Protein AF-A0A1B8EJW6-F1 (afdb_monomer_lite)

Secondary structure (DSSP, 8-state):
-HHHHHHHHHSTT--EEEEETTTEEEEE-SS----TT-SSSPPEEEEGGGG-PPPPP--------------------PPP-----------EEETTEEESPPTT--EEEEEEE---TT-EEEEEE-TT-TTTS-HHHHHHHHHHSTT--EEEEETTTEEEEEESS--EEET-SSSPEEEEEGGGG-SS--S----SS---EE-S-----GGGSS--EEE-TTTTT-EEES-S-SBTTB--GGGS-HHHHHHHHHHHTT---PPPEEEE-PPTT-EEEESSSSEEEEE-TT-EEE-TT--SSSTTTT-EEEEEEPTT-EEEEEEE-TTS-EEEEEEEPPTT-EEEEEE-EEEEESSPPPPP------

Structure (mmCIF, N/CA/C/O backbone):
data_AF-A0A1B8EJW6-F1
#
_entry.id   AF-A0A1B8EJW6-F1
#
loop_
_atom_site.group_PDB
_atom_site.id
_atom_site.type_symbol
_atom_site.label_atom_id
_atom_site.label_alt_id
_atom_site.label_comp_id
_atom_site.label_asym_id
_atom_site.label_entity_id
_atom_site.label_seq_id
_atom_site.pdbx_PDB_ins_code
_atom_site.Cartn_x
_atom_site.Cartn_y
_atom_site.Cartn_z
_atom_site.occupancy
_atom_site.B_iso_or_equiv
_atom_site.auth_seq_id
_atom_site.auth_comp_id
_atom_site.auth_asym_id
_atom_site.auth_atom_id
_atom_site.pdbx_PDB_model_num
ATOM 1 N N . MET A 1 1 ? 37.977 -0.480 0.332 1.00 76.31 1 MET A N 1
ATOM 2 C CA . MET A 1 1 ? 38.280 0.816 0.976 1.00 76.31 1 MET A CA 1
ATOM 3 C C . MET A 1 1 ? 39.038 1.777 0.059 1.00 76.31 1 MET A C 1
ATOM 5 O O . MET A 1 1 ? 38.487 2.825 -0.229 1.00 76.31 1 MET A O 1
ATOM 9 N N . ALA A 1 2 ? 40.232 1.450 -0.457 1.00 75.44 2 ALA A N 1
ATOM 10 C CA . ALA A 1 2 ? 41.007 2.380 -1.304 1.00 75.44 2 ALA A CA 1
ATOM 11 C C . ALA A 1 2 ? 40.235 2.905 -2.536 1.00 75.44 2 ALA A C 1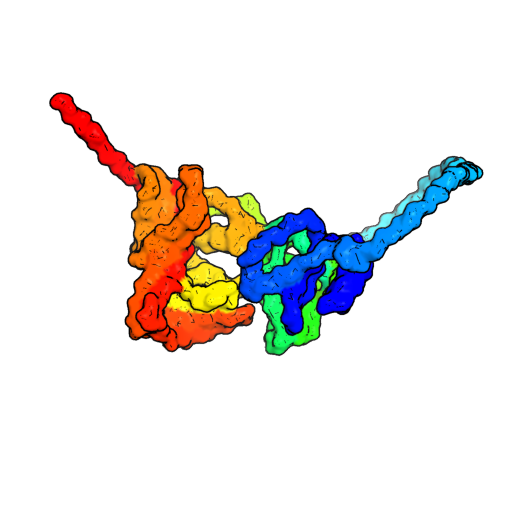
ATOM 13 O O . ALA A 1 2 ? 40.249 4.098 -2.816 1.00 75.44 2 ALA A O 1
ATOM 14 N N . VAL A 1 3 ? 39.481 2.030 -3.212 1.00 79.12 3 VAL A N 1
ATOM 15 C CA . VAL A 1 3 ? 38.614 2.406 -4.345 1.00 79.12 3 VAL A CA 1
ATOM 16 C C . VAL A 1 3 ? 37.480 3.348 -3.907 1.00 79.12 3 VAL A C 1
ATOM 18 O O . VAL A 1 3 ? 37.223 4.338 -4.578 1.00 79.12 3 VAL A O 1
ATOM 21 N N . CYS A 1 4 ? 36.862 3.112 -2.744 1.00 77.31 4 CYS A N 1
ATOM 22 C CA . CYS A 1 4 ? 35.843 4.008 -2.178 1.00 77.31 4 CYS A CA 1
ATOM 23 C C . CYS A 1 4 ? 36.375 5.400 -1.877 1.00 77.31 4 CYS A C 1
ATOM 25 O O . CYS A 1 4 ? 35.731 6.391 -2.203 1.00 77.31 4 CYS A O 1
ATOM 27 N N . ALA A 1 5 ? 37.546 5.465 -1.242 1.00 78.25 5 ALA A N 1
ATOM 28 C CA . ALA A 1 5 ? 38.185 6.727 -0.904 1.00 78.25 5 ALA A CA 1
ATOM 29 C C . ALA A 1 5 ? 38.520 7.516 -2.176 1.00 78.25 5 ALA A C 1
ATOM 31 O O . ALA A 1 5 ? 38.228 8.705 -2.248 1.00 78.25 5 ALA A O 1
ATOM 32 N N . ALA A 1 6 ? 39.033 6.844 -3.213 1.00 72.12 6 ALA A N 1
ATOM 33 C CA . ALA A 1 6 ? 39.296 7.464 -4.509 1.00 72.12 6 ALA A CA 1
ATOM 34 C C . ALA A 1 6 ? 38.014 7.983 -5.186 1.00 72.12 6 ALA A C 1
ATOM 36 O O . ALA A 1 6 ? 38.010 9.108 -5.680 1.00 72.12 6 ALA A O 1
ATOM 37 N N . LEU A 1 7 ? 36.916 7.214 -5.163 1.00 76.62 7 LEU A N 1
ATOM 38 C CA . LEU A 1 7 ? 35.624 7.670 -5.689 1.00 76.62 7 LEU A CA 1
ATOM 39 C C . LEU A 1 7 ? 35.076 8.874 -4.910 1.00 76.62 7 LEU A C 1
ATOM 41 O O . LEU A 1 7 ? 34.563 9.808 -5.524 1.00 76.62 7 LEU A O 1
ATOM 45 N N . CYS A 1 8 ? 35.197 8.876 -3.581 1.00 78.81 8 CYS A N 1
ATOM 46 C CA . CYS A 1 8 ? 34.750 9.996 -2.755 1.00 78.81 8 CYS A CA 1
ATOM 47 C C . CYS A 1 8 ? 35.583 11.254 -3.034 1.00 78.81 8 CYS A C 1
ATOM 49 O O . CYS A 1 8 ? 35.017 12.306 -3.294 1.00 78.81 8 CYS A O 1
ATOM 51 N N . LEU A 1 9 ? 36.913 11.142 -3.115 1.00 78.12 9 LEU A N 1
ATOM 52 C CA . LEU A 1 9 ? 37.796 12.268 -3.449 1.00 78.12 9 LEU A CA 1
ATOM 53 C C . LEU A 1 9 ? 37.599 12.801 -4.880 1.00 78.12 9 LEU A C 1
ATOM 55 O O . LEU A 1 9 ? 37.837 13.981 -5.129 1.00 78.12 9 LEU A O 1
ATOM 59 N N . ALA A 1 10 ? 37.165 11.955 -5.819 1.00 77.06 10 ALA A N 1
ATOM 60 C CA . ALA A 1 10 ? 36.826 12.359 -7.185 1.00 77.06 10 ALA A CA 1
ATOM 61 C C . ALA A 1 10 ? 35.421 12.983 -7.305 1.00 77.06 10 ALA A C 1
ATOM 63 O O . ALA A 1 10 ? 35.105 13.606 -8.320 1.00 77.06 10 ALA A O 1
ATOM 64 N N . THR A 1 11 ? 34.580 12.835 -6.279 1.00 78.44 11 THR A N 1
ATOM 65 C CA . THR A 1 11 ? 33.215 13.364 -6.243 1.00 78.44 11 THR A CA 1
ATOM 66 C C . THR A 1 11 ? 33.209 14.650 -5.421 1.00 78.44 11 THR A C 1
ATOM 68 O O . THR A 1 11 ? 33.280 14.604 -4.199 1.00 78.44 11 THR A O 1
ATOM 71 N N . ALA A 1 12 ? 33.099 15.811 -6.077 1.00 74.00 12 ALA A N 1
ATOM 72 C CA . ALA A 1 12 ? 33.234 17.131 -5.435 1.00 74.00 12 ALA A CA 1
ATOM 73 C C . ALA A 1 12 ? 32.260 17.388 -4.263 1.00 74.00 12 ALA A C 1
ATOM 75 O O . ALA A 1 12 ? 32.493 18.277 -3.448 1.00 74.00 12 ALA A O 1
ATOM 76 N N . THR A 1 13 ? 31.175 16.619 -4.179 1.00 82.50 13 THR A N 1
ATOM 77 C CA . THR A 1 13 ? 30.161 16.691 -3.124 1.00 82.50 13 THR A CA 1
ATOM 78 C C . THR A 1 13 ? 30.274 15.566 -2.095 1.00 82.50 13 THR A C 1
ATOM 80 O O . THR A 1 13 ? 29.460 15.506 -1.191 1.00 82.50 13 THR A O 1
ATOM 83 N N . CYS A 1 14 ? 31.238 14.650 -2.170 1.00 79.94 14 CYS A N 1
ATOM 84 C CA . CYS A 1 14 ? 31.353 13.615 -1.143 1.00 79.94 14 CYS A CA 1
ATOM 85 C C . CYS A 1 14 ? 31.993 14.190 0.128 1.00 79.94 14 CYS A C 1
ATOM 87 O O . CYS A 1 14 ? 33.116 14.691 0.096 1.00 79.94 14 CYS A O 1
ATOM 89 N N . THR A 1 15 ? 31.284 14.109 1.254 1.00 84.88 15 THR A N 1
ATOM 90 C CA . THR A 1 15 ? 31.784 14.553 2.566 1.00 84.88 15 THR A CA 1
ATOM 91 C C . THR A 1 15 ? 32.167 13.384 3.467 1.00 84.88 15 THR A C 1
ATOM 93 O O . THR A 1 15 ? 33.022 13.536 4.335 1.00 84.88 15 THR A O 1
ATOM 96 N N . ASN A 1 16 ? 31.569 12.207 3.270 1.00 85.19 16 ASN A N 1
ATOM 97 C CA . ASN A 1 16 ? 31.836 11.021 4.082 1.00 85.19 16 ASN A CA 1
ATOM 98 C C . ASN A 1 16 ? 31.492 9.711 3.348 1.00 85.19 16 ASN A C 1
ATOM 100 O O . ASN A 1 16 ? 30.791 9.698 2.333 1.00 85.19 16 ASN A O 1
ATOM 104 N N . ILE A 1 17 ? 32.029 8.602 3.864 1.00 87.62 17 ILE A N 1
ATOM 105 C CA . ILE A 1 17 ? 31.880 7.249 3.316 1.00 87.62 17 ILE A CA 1
ATOM 106 C C . ILE A 1 17 ? 31.361 6.313 4.408 1.00 87.62 17 ILE A C 1
ATOM 108 O O . ILE A 1 17 ? 31.917 6.275 5.508 1.00 87.62 17 ILE A O 1
ATOM 112 N N . TYR A 1 18 ? 30.365 5.492 4.066 1.00 83.25 18 TYR A N 1
ATOM 113 C CA . TYR A 1 18 ? 29.965 4.323 4.852 1.00 83.25 18 TYR A CA 1
ATOM 114 C C . TYR A 1 18 ? 30.415 3.067 4.114 1.00 83.25 18 TYR A C 1
ATOM 116 O O . TYR A 1 18 ? 29.998 2.800 2.982 1.00 83.25 18 TYR A O 1
ATOM 124 N N . PHE A 1 19 ? 31.297 2.307 4.749 1.00 83.44 19 PHE A N 1
ATOM 125 C CA . PHE A 1 19 ? 31.974 1.174 4.141 1.00 83.44 19 PHE A CA 1
ATOM 126 C C . PHE A 1 19 ? 31.655 -0.117 4.893 1.00 83.44 19 PHE A C 1
ATOM 128 O O . PHE A 1 19 ? 31.795 -0.187 6.114 1.00 83.44 19 PHE A O 1
ATOM 135 N N . ILE A 1 20 ? 31.273 -1.153 4.149 1.00 81.94 20 ILE A N 1
ATOM 136 C CA . ILE A 1 20 ? 31.271 -2.537 4.626 1.00 81.94 20 ILE A CA 1
ATOM 137 C C . ILE A 1 20 ? 32.309 -3.282 3.800 1.00 81.94 20 ILE A C 1
ATOM 139 O O . ILE A 1 20 ? 32.240 -3.296 2.567 1.00 81.94 20 ILE A O 1
ATOM 143 N N . GLN A 1 21 ? 33.270 -3.905 4.478 1.00 74.31 21 GLN A N 1
ATOM 144 C CA . GLN A 1 21 ? 34.294 -4.704 3.819 1.00 74.31 21 GLN A CA 1
ATOM 145 C C . GLN A 1 21 ? 33.641 -5.785 2.946 1.00 74.31 21 GLN A C 1
ATOM 147 O O . GLN A 1 21 ? 32.732 -6.474 3.392 1.00 74.31 21 GLN A O 1
ATOM 152 N N . GLU A 1 22 ? 34.076 -5.872 1.684 1.00 73.06 22 GLU A N 1
ATOM 153 C CA . GLU A 1 22 ? 33.626 -6.861 0.682 1.00 73.06 22 GLU A CA 1
ATOM 154 C C . GLU A 1 22 ? 32.151 -6.792 0.254 1.00 73.06 22 GLU A C 1
ATOM 156 O O . GLU A 1 22 ? 31.737 -7.573 -0.596 1.00 73.06 22 GLU A O 1
ATOM 161 N N . SER A 1 23 ? 31.370 -5.838 0.765 1.00 79.19 23 SER A N 1
ATOM 162 C CA . SER A 1 23 ? 29.956 -5.709 0.407 1.00 79.19 23 SER A CA 1
ATOM 163 C C . SER A 1 23 ? 29.675 -4.418 -0.345 1.00 79.19 23 SER A C 1
ATOM 165 O O . SER A 1 23 ? 29.383 -4.457 -1.536 1.00 79.19 23 SER A O 1
ATOM 167 N N . ASN A 1 24 ? 29.762 -3.270 0.331 1.00 77.88 24 ASN A N 1
ATOM 168 C CA . ASN A 1 24 ? 29.196 -2.035 -0.195 1.00 77.88 24 ASN A CA 1
ATOM 169 C C . ASN A 1 24 ? 29.984 -0.790 0.203 1.00 77.88 24 ASN A C 1
ATOM 171 O O . ASN A 1 24 ? 30.668 -0.729 1.229 1.00 77.88 24 ASN A O 1
ATOM 175 N N . CYS A 1 25 ? 29.846 0.216 -0.655 1.00 81.69 25 CYS A N 1
ATOM 176 C CA . CYS A 1 25 ? 30.506 1.502 -0.569 1.00 81.69 25 CYS A CA 1
ATOM 177 C C . CYS A 1 25 ? 29.492 2.614 -0.820 1.00 81.69 25 CYS A C 1
ATOM 179 O O . CYS A 1 25 ? 29.125 2.856 -1.969 1.00 81.69 25 CYS A O 1
ATOM 181 N N . ASN A 1 26 ? 29.046 3.284 0.237 1.00 84.06 26 ASN A N 1
ATOM 182 C CA . ASN A 1 26 ? 28.084 4.370 0.107 1.00 84.06 26 ASN A CA 1
ATOM 183 C C . ASN A 1 26 ? 28.799 5.708 0.291 1.00 84.06 26 ASN A C 1
ATOM 185 O O . ASN A 1 26 ? 29.384 5.966 1.345 1.00 84.06 26 ASN A O 1
ATOM 189 N N . LEU A 1 27 ? 28.760 6.545 -0.747 1.00 85.62 27 LEU A N 1
ATOM 190 C CA . LEU A 1 27 ? 29.244 7.924 -0.717 1.00 85.62 27 LEU A CA 1
ATOM 191 C C . LEU A 1 27 ? 28.093 8.829 -0.291 1.00 85.62 27 LEU A C 1
ATOM 193 O O . LEU A 1 27 ? 26.988 8.706 -0.815 1.00 85.62 27 LEU A O 1
ATOM 197 N N . HIS A 1 28 ? 28.350 9.739 0.638 1.00 78.94 28 HIS A N 1
ATOM 198 C CA . HIS A 1 28 ? 27.321 10.618 1.179 1.00 78.94 28 HIS A CA 1
ATOM 199 C C . HIS A 1 28 ? 27.753 12.084 1.117 1.00 78.94 28 HIS A C 1
ATOM 201 O O . HIS A 1 28 ? 28.939 12.415 1.208 1.00 78.94 28 HIS A O 1
ATOM 207 N N . TYR A 1 29 ? 26.751 12.952 0.961 1.00 74.88 29 TYR A N 1
ATOM 208 C CA . TYR A 1 29 ? 26.875 14.405 0.995 1.00 74.88 29 TYR A CA 1
ATOM 209 C C . TYR A 1 29 ? 25.984 14.966 2.100 1.00 74.88 29 TYR A C 1
ATOM 211 O O . TYR A 1 29 ? 24.793 14.653 2.152 1.00 74.88 29 TYR A O 1
ATOM 219 N N . GLY A 1 30 ? 26.552 15.818 2.950 1.00 69.12 30 GLY A N 1
ATOM 220 C CA . GLY A 1 30 ? 25.815 16.551 3.976 1.00 69.12 30 GLY A CA 1
ATOM 221 C C . GLY A 1 30 ? 26.324 16.304 5.401 1.00 69.12 30 GLY A C 1
ATOM 222 O O . GLY A 1 30 ? 27.306 15.582 5.599 1.00 69.12 30 GLY A O 1
ATOM 223 N N . PRO A 1 31 ? 25.690 16.943 6.404 1.00 63.75 31 PRO A N 1
ATOM 224 C CA . PRO A 1 31 ? 26.104 16.852 7.802 1.00 63.75 31 PRO A CA 1
ATOM 225 C C . PRO A 1 31 ? 26.042 15.409 8.321 1.00 63.75 31 PRO A C 1
ATOM 227 O O . PRO A 1 31 ? 25.192 14.621 7.911 1.00 63.75 31 PRO A O 1
ATOM 230 N N . ASN A 1 32 ? 26.959 15.070 9.231 1.00 65.12 32 ASN A N 1
ATOM 231 C CA . ASN A 1 32 ? 27.140 13.711 9.742 1.00 65.12 32 ASN A CA 1
ATOM 232 C C . ASN A 1 32 ? 25.849 13.173 10.385 1.00 65.12 32 ASN A C 1
ATOM 234 O O . ASN A 1 32 ? 25.449 13.627 11.453 1.00 65.12 32 ASN A O 1
ATOM 238 N N . ALA A 1 33 ? 25.235 12.174 9.749 1.00 59.34 33 ALA A N 1
ATOM 239 C CA . ALA A 1 33 ? 24.051 11.461 10.237 1.00 59.34 33 ALA A CA 1
ATOM 240 C C . ALA A 1 33 ? 24.386 10.014 10.653 1.00 59.34 33 ALA A C 1
ATOM 242 O O . ALA A 1 33 ? 23.587 9.097 10.468 1.00 59.34 33 ALA A O 1
ATOM 243 N N . PHE A 1 34 ? 25.595 9.792 11.181 1.00 63.06 34 PHE A N 1
ATOM 244 C CA . PHE A 1 34 ? 26.044 8.470 11.615 1.00 63.06 34 PHE A CA 1
ATOM 245 C C . PHE A 1 34 ? 25.672 8.206 13.076 1.00 63.06 34 PHE A C 1
ATOM 247 O O . PHE A 1 34 ? 26.170 8.874 13.982 1.00 63.06 34 PHE A O 1
ATOM 254 N N . ASN A 1 35 ? 24.855 7.176 13.300 1.00 63.38 35 ASN A N 1
ATOM 255 C CA . ASN A 1 35 ? 24.603 6.628 14.628 1.00 63.38 35 ASN A CA 1
ATOM 256 C C . ASN A 1 35 ? 25.524 5.426 14.867 1.00 63.38 35 ASN A C 1
ATOM 258 O O . ASN A 1 35 ? 25.297 4.340 14.330 1.00 63.38 35 ASN A O 1
ATOM 262 N N . ASN A 1 36 ? 26.567 5.627 15.674 1.00 62.56 36 ASN A N 1
ATOM 263 C CA . ASN A 1 36 ? 27.538 4.581 15.985 1.00 62.56 36 ASN A CA 1
ATOM 264 C C . ASN A 1 36 ? 26.854 3.363 16.638 1.00 62.56 36 ASN A C 1
ATOM 266 O O . ASN A 1 36 ? 26.135 3.510 17.624 1.00 62.56 36 ASN A O 1
ATOM 270 N N . GLY A 1 37 ? 27.096 2.165 16.098 1.00 55.12 37 GLY A N 1
ATOM 271 C CA . GLY A 1 37 ? 26.550 0.908 16.623 1.00 55.12 37 GLY A CA 1
ATOM 272 C C . GLY A 1 37 ? 25.150 0.522 16.126 1.00 55.12 37 GLY A C 1
ATOM 273 O O . GLY A 1 37 ? 24.603 -0.463 16.617 1.00 55.12 37 GLY A O 1
ATOM 274 N N . ILE A 1 38 ? 24.567 1.251 15.164 1.00 53.75 38 ILE A N 1
ATOM 275 C CA . ILE A 1 38 ? 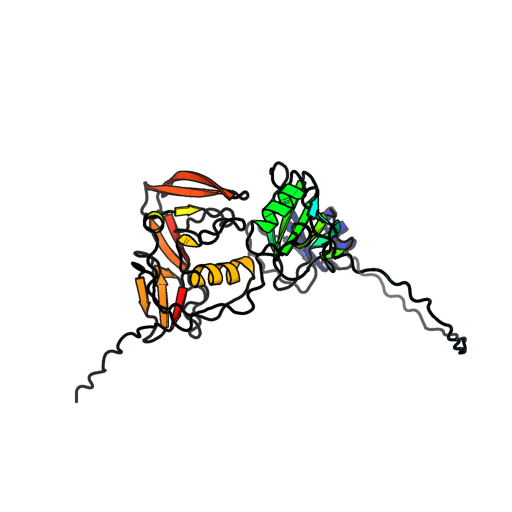23.256 0.928 14.574 1.00 53.75 38 ILE A CA 1
ATOM 276 C C . ILE A 1 38 ? 23.434 0.382 13.145 1.00 53.75 38 ILE A C 1
ATOM 278 O O . ILE A 1 38 ? 24.095 1.003 12.317 1.00 53.75 38 ILE A O 1
ATOM 282 N N . GLY A 1 39 ? 22.823 -0.775 12.857 1.00 54.03 39 GLY A N 1
ATOM 283 C CA . GLY A 1 39 ? 22.835 -1.444 11.544 1.00 54.03 39 GLY A CA 1
ATOM 284 C C . GLY A 1 39 ? 23.367 -2.884 11.595 1.00 54.03 39 GLY A C 1
ATOM 285 O O . GLY A 1 39 ? 24.223 -3.204 12.416 1.00 54.03 39 GLY A O 1
ATOM 286 N N . ASN A 1 40 ? 22.853 -3.766 10.730 1.00 50.25 40 ASN A N 1
ATOM 287 C CA . ASN A 1 40 ? 23.375 -5.122 10.528 1.00 50.25 40 ASN A CA 1
ATOM 288 C C . ASN A 1 40 ? 23.518 -5.405 9.017 1.00 50.25 40 ASN A C 1
ATOM 290 O O . ASN A 1 40 ? 22.493 -5.502 8.340 1.00 50.25 40 ASN A O 1
ATOM 294 N N . PRO A 1 41 ? 24.745 -5.536 8.478 1.00 64.25 41 PRO A N 1
ATOM 295 C CA . PRO A 1 41 ? 26.029 -5.455 9.182 1.00 64.25 41 PRO A CA 1
ATOM 296 C C . PRO A 1 41 ? 26.375 -4.019 9.619 1.00 64.25 41 PRO A C 1
ATOM 298 O O . PRO A 1 41 ? 25.809 -3.044 9.125 1.00 64.25 41 PRO A O 1
ATOM 301 N N . LEU A 1 42 ? 27.307 -3.890 10.564 1.00 68.25 42 LEU A N 1
ATOM 302 C CA . LEU A 1 42 ? 27.784 -2.592 11.046 1.00 68.25 42 LEU A CA 1
ATOM 303 C C . LEU A 1 42 ? 28.596 -1.881 9.951 1.00 68.25 42 LEU A C 1
ATOM 305 O O . LEU A 1 42 ? 29.566 -2.433 9.430 1.00 68.25 42 LEU A O 1
ATOM 309 N N . PHE A 1 43 ? 28.219 -0.645 9.626 1.00 75.25 43 PHE A N 1
ATOM 310 C CA . PHE A 1 43 ? 28.963 0.199 8.691 1.00 75.25 43 PHE A CA 1
ATOM 311 C C . PHE A 1 43 ? 30.144 0.875 9.393 1.00 75.25 43 PHE A C 1
ATOM 313 O O . PHE A 1 43 ? 29.998 1.422 10.487 1.00 75.25 43 PHE A O 1
ATOM 320 N N . GLN A 1 44 ? 31.303 0.896 8.736 1.00 78.94 44 GLN A N 1
ATOM 321 C CA . GLN A 1 44 ? 32.436 1.721 9.147 1.00 78.94 44 GLN A CA 1
ATOM 322 C C . GLN A 1 44 ? 32.303 3.107 8.513 1.00 78.94 44 GLN A C 1
ATOM 324 O O . GLN A 1 44 ? 32.139 3.222 7.297 1.00 78.94 44 GLN A O 1
ATOM 329 N N . PHE A 1 45 ? 32.364 4.152 9.336 1.00 82.50 45 PHE A N 1
ATOM 330 C CA . PHE A 1 45 ? 32.273 5.543 8.899 1.00 82.50 45 PHE A CA 1
ATOM 331 C C . PHE A 1 45 ? 33.665 6.155 8.725 1.00 82.50 45 PHE A C 1
ATOM 333 O O . PHE A 1 45 ? 34.514 6.029 9.610 1.00 82.50 45 PHE A O 1
ATOM 340 N N . TYR A 1 46 ? 33.867 6.867 7.617 1.00 80.00 46 TYR A N 1
ATOM 341 C CA . TYR A 1 46 ? 35.074 7.644 7.358 1.00 80.00 46 TYR A CA 1
ATOM 342 C C . TYR A 1 46 ? 34.719 9.031 6.827 1.00 80.00 46 TYR A C 1
ATOM 344 O O . TYR A 1 46 ? 34.020 9.158 5.820 1.00 80.00 46 TYR A O 1
ATOM 352 N N . ASP A 1 47 ? 35.236 10.069 7.478 1.00 83.31 47 ASP A N 1
ATOM 353 C CA . ASP A 1 47 ? 35.158 11.438 6.971 1.00 83.31 47 ASP A CA 1
ATOM 354 C C . ASP A 1 47 ? 36.145 11.625 5.808 1.00 83.31 47 ASP A C 1
ATOM 356 O O . ASP A 1 47 ? 37.225 11.026 5.798 1.00 83.31 47 ASP A O 1
ATOM 360 N N . VAL A 1 48 ? 35.801 12.454 4.819 1.00 80.62 48 VAL A N 1
ATOM 361 C CA . VAL A 1 48 ? 36.681 12.692 3.663 1.00 80.62 48 VAL A CA 1
ATOM 362 C C . VAL A 1 48 ? 38.040 13.275 4.076 1.00 80.62 48 VAL A C 1
ATOM 364 O O . VAL A 1 48 ? 39.061 12.978 3.449 1.00 80.62 48 VAL A O 1
ATOM 367 N N . THR A 1 49 ? 38.086 14.028 5.181 1.00 81.88 49 THR A N 1
ATOM 368 C CA . THR A 1 49 ? 39.325 14.590 5.740 1.00 81.88 49 THR A CA 1
ATOM 369 C C . THR A 1 49 ? 40.302 13.518 6.220 1.00 81.88 49 THR A C 1
ATOM 371 O O . THR A 1 49 ? 41.509 13.759 6.206 1.00 81.88 49 THR A O 1
ATOM 374 N N . CYS A 1 50 ? 39.829 12.306 6.540 1.00 78.62 50 CYS A N 1
ATOM 375 C CA . CYS A 1 50 ? 40.687 11.162 6.862 1.00 78.62 50 CYS A CA 1
ATOM 376 C C . CYS A 1 50 ? 41.563 10.717 5.676 1.00 78.62 50 CYS A C 1
ATOM 378 O O . CYS A 1 50 ? 42.512 9.959 5.873 1.00 78.62 50 CYS A O 1
ATOM 380 N N . PHE A 1 51 ? 41.256 11.175 4.456 1.00 79.56 51 PHE A N 1
ATOM 381 C CA . PHE A 1 51 ? 41.939 10.779 3.221 1.00 79.56 51 PHE A CA 1
ATOM 382 C C . PHE A 1 51 ? 42.696 11.924 2.538 1.00 79.56 51 PHE A C 1
ATOM 384 O O . PHE A 1 51 ? 43.318 11.712 1.496 1.00 79.56 51 PHE A O 1
ATOM 391 N N . THR A 1 52 ? 42.674 13.130 3.109 1.00 68.50 52 THR A N 1
ATOM 392 C CA . THR A 1 52 ? 43.377 14.297 2.563 1.00 68.50 52 THR A CA 1
ATOM 393 C C . THR A 1 52 ? 44.518 14.723 3.480 1.00 68.50 52 THR A C 1
ATOM 395 O O . THR A 1 52 ? 44.291 15.038 4.645 1.00 68.50 52 THR A O 1
ATOM 398 N N . CYS A 1 53 ? 45.745 14.808 2.959 1.00 40.00 53 CYS A N 1
ATOM 399 C CA . CYS A 1 53 ? 46.842 15.451 3.686 1.00 40.00 53 CYS A CA 1
ATOM 400 C C . CYS A 1 53 ? 46.625 16.978 3.744 1.00 40.00 53 CYS A C 1
ATOM 402 O O . CYS A 1 53 ? 46.227 17.565 2.731 1.00 40.00 53 CYS A O 1
ATOM 404 N N . PRO A 1 54 ? 46.925 17.655 4.870 1.00 42.78 54 PRO A N 1
ATOM 405 C CA . PRO A 1 54 ? 46.801 19.106 4.955 1.00 42.78 54 PRO A CA 1
ATOM 406 C C . PRO A 1 54 ? 47.770 19.788 3.978 1.00 42.78 54 PRO A C 1
ATOM 408 O O . PRO A 1 54 ? 48.979 19.557 4.019 1.00 42.78 54 PRO A O 1
ATOM 411 N N . LYS A 1 55 ? 47.239 20.630 3.080 1.00 41.81 55 LYS A N 1
ATOM 412 C CA . LYS A 1 55 ? 48.047 21.460 2.175 1.00 41.81 55 LYS A CA 1
ATOM 413 C C . LYS A 1 55 ? 48.543 22.706 2.907 1.00 41.81 55 LYS A C 1
ATOM 415 O O . LYS A 1 55 ? 47.750 23.486 3.426 1.00 41.81 55 LYS A O 1
ATOM 420 N N . THR A 1 56 ? 49.857 22.902 2.898 1.00 36.84 56 THR A N 1
ATOM 421 C CA . THR A 1 56 ? 50.553 24.092 3.397 1.00 36.84 56 THR A CA 1
ATOM 422 C C . THR A 1 56 ? 50.084 25.344 2.646 1.00 36.84 56 THR A C 1
ATOM 424 O O . THR A 1 56 ? 50.125 25.394 1.418 1.00 36.84 56 THR A O 1
ATOM 427 N N . SER A 1 57 ? 49.624 26.356 3.381 1.00 37.03 57 SER A N 1
ATOM 428 C CA . SER A 1 57 ? 49.101 27.622 2.858 1.00 37.03 57 SER A CA 1
ATOM 429 C C . SER A 1 57 ? 50.193 28.505 2.243 1.00 37.03 57 SER A C 1
ATOM 431 O O . SER A 1 57 ? 51.208 28.766 2.887 1.00 37.03 57 SER A O 1
ATOM 433 N N . THR A 1 58 ? 49.956 29.046 1.045 1.00 30.91 58 THR A N 1
ATOM 434 C CA . THR A 1 58 ? 50.747 30.139 0.447 1.00 30.91 58 THR A CA 1
ATOM 435 C C . THR A 1 58 ? 49.793 31.263 0.015 1.00 30.91 58 THR A C 1
ATOM 437 O O . THR A 1 58 ? 48.767 30.957 -0.594 1.00 30.91 58 THR A O 1
ATOM 440 N N . PRO A 1 59 ? 50.064 32.543 0.335 1.00 37.53 59 PRO A N 1
ATOM 441 C CA . PRO A 1 59 ? 49.162 33.649 0.020 1.00 37.53 59 PRO A CA 1
ATOM 442 C C . PRO A 1 59 ? 49.419 34.178 -1.398 1.00 37.53 59 PRO A C 1
ATOM 444 O O . PRO A 1 59 ? 50.558 34.194 -1.865 1.00 37.53 59 PRO A O 1
ATOM 447 N N . THR A 1 60 ? 48.388 34.659 -2.096 1.00 30.17 60 THR A N 1
ATOM 448 C CA . THR A 1 60 ? 48.581 35.420 -3.342 1.00 30.17 60 THR A CA 1
ATOM 449 C C . THR A 1 60 ? 47.645 36.621 -3.411 1.00 30.17 60 THR A C 1
ATOM 451 O O . THR A 1 60 ? 46.475 36.563 -3.045 1.00 30.17 60 THR A O 1
ATOM 454 N N . ILE A 1 61 ? 48.270 37.718 -3.825 1.00 33.88 61 ILE A N 1
ATOM 455 C CA . ILE A 1 61 ? 47.882 39.123 -3.793 1.00 33.88 61 ILE A CA 1
ATOM 456 C C . ILE A 1 61 ? 47.098 39.492 -5.063 1.00 33.88 61 ILE A C 1
ATOM 458 O O . ILE A 1 61 ? 47.342 38.945 -6.136 1.00 33.88 61 ILE A O 1
ATOM 462 N N . SER A 1 62 ? 46.185 40.455 -4.918 1.00 39.56 62 SER A N 1
ATOM 463 C CA . SER A 1 62 ? 45.405 41.128 -5.966 1.00 39.56 62 SER A CA 1
ATOM 464 C C . SER A 1 62 ? 46.244 41.767 -7.079 1.00 39.56 62 SER A C 1
ATOM 466 O O . SER A 1 62 ? 47.303 42.324 -6.801 1.00 39.56 62 SER A O 1
ATOM 468 N N . SER A 1 63 ? 45.694 41.860 -8.296 1.00 32.34 63 SER A N 1
ATOM 469 C CA . SER A 1 63 ? 45.874 43.025 -9.184 1.00 32.34 63 SER A CA 1
ATOM 470 C C . SER A 1 63 ? 44.832 43.076 -10.310 1.00 32.34 63 SER A C 1
ATOM 472 O O . SER A 1 63 ? 44.436 42.066 -10.882 1.00 32.34 63 SER A O 1
ATOM 474 N N . SER A 1 64 ? 44.397 44.306 -10.560 1.00 35.09 64 SER A N 1
ATOM 475 C CA . SER A 1 64 ? 43.363 44.828 -11.460 1.00 35.09 64 SER A CA 1
ATOM 476 C C . SER A 1 64 ? 43.771 44.806 -12.944 1.00 35.09 64 SER A C 1
ATOM 478 O O . SER A 1 64 ? 44.962 44.730 -13.226 1.00 35.09 64 SER A O 1
ATOM 480 N N . THR A 1 65 ? 42.826 44.980 -13.888 1.00 29.84 65 THR A N 1
ATOM 481 C CA . THR A 1 65 ? 42.739 46.108 -14.866 1.00 29.84 65 THR A CA 1
ATOM 482 C C . THR A 1 65 ? 41.531 45.935 -15.821 1.00 29.84 65 THR A C 1
ATOM 484 O O . THR A 1 65 ? 41.197 44.836 -16.248 1.00 29.84 65 THR A O 1
ATOM 487 N N . THR A 1 66 ? 40.873 47.059 -16.110 1.00 31.92 66 THR A N 1
ATOM 488 C CA . THR A 1 66 ? 39.675 47.371 -16.926 1.00 31.92 66 THR A CA 1
ATOM 489 C C . THR A 1 66 ? 39.849 47.322 -18.460 1.00 31.92 66 THR A C 1
ATOM 491 O O . THR A 1 66 ? 40.939 47.638 -18.921 1.00 31.92 66 THR A O 1
ATOM 494 N N . LEU A 1 67 ? 38.765 47.114 -19.242 1.00 30.12 67 LEU A N 1
ATOM 495 C CA . LEU A 1 67 ? 38.141 48.133 -20.135 1.00 30.12 67 LEU A CA 1
ATOM 496 C C . LEU A 1 67 ? 36.921 47.620 -20.964 1.00 30.12 67 LEU A C 1
ATOM 498 O O . LEU A 1 67 ? 37.024 46.671 -21.729 1.00 30.12 67 LEU A O 1
ATOM 502 N N . SER A 1 68 ? 35.811 48.359 -20.818 1.00 30.17 68 SER A N 1
ATOM 503 C CA . SER A 1 68 ? 34.829 48.877 -21.802 1.00 30.17 68 SER A CA 1
ATOM 504 C C . SER A 1 68 ? 34.146 48.011 -22.881 1.00 30.17 68 SER A C 1
ATOM 506 O O . SER A 1 68 ? 34.781 47.527 -23.809 1.00 30.17 68 SER A O 1
ATOM 508 N N . THR A 1 69 ? 32.804 48.058 -22.907 1.00 28.73 69 THR A N 1
ATOM 509 C CA . THR A 1 69 ? 31.987 48.075 -24.142 1.00 28.73 69 THR A CA 1
ATOM 510 C C . THR A 1 69 ? 30.742 48.948 -23.956 1.00 28.73 69 THR A C 1
ATOM 512 O O . THR A 1 69 ? 30.042 48.867 -22.950 1.00 28.73 69 THR A O 1
ATOM 515 N N . SER A 1 70 ? 30.508 49.822 -24.934 1.00 33.00 70 SER A N 1
ATOM 516 C CA . SER A 1 70 ? 29.408 50.783 -25.024 1.00 33.00 70 SER A CA 1
ATOM 517 C C . SER A 1 70 ? 28.290 50.312 -25.967 1.00 33.00 70 SER A C 1
ATOM 519 O O . SER A 1 70 ? 28.418 49.350 -26.715 1.00 33.00 70 SER A O 1
ATOM 521 N N . SER A 1 71 ? 27.182 51.033 -25.875 1.00 32.31 71 SER A N 1
ATOM 522 C CA . SER A 1 71 ? 25.774 50.722 -26.130 1.00 32.31 71 SER A CA 1
ATOM 523 C C . SER A 1 71 ? 25.193 50.919 -27.551 1.00 32.31 71 SER A C 1
ATOM 525 O O . SER A 1 71 ? 25.671 51.750 -28.312 1.00 32.31 71 SER A O 1
ATOM 527 N N . MET A 1 72 ? 24.026 50.268 -27.750 1.00 35.44 72 MET A N 1
ATOM 528 C CA . MET A 1 72 ? 22.815 50.601 -28.555 1.00 35.44 72 MET A CA 1
ATOM 529 C C . MET A 1 72 ? 22.785 50.495 -30.099 1.00 35.44 72 MET A C 1
ATOM 531 O O . MET A 1 72 ? 23.450 51.251 -30.796 1.00 35.44 72 MET A O 1
ATOM 535 N N . SER A 1 73 ? 21.792 49.747 -30.626 1.00 29.14 73 SER A N 1
ATOM 536 C CA . SER A 1 73 ? 20.633 50.318 -31.365 1.00 29.14 73 SER A CA 1
ATOM 537 C C . SER A 1 73 ? 19.551 49.291 -31.763 1.00 29.14 73 SER A C 1
ATOM 539 O O . SER A 1 73 ? 19.839 48.137 -32.059 1.00 29.14 73 SER A O 1
ATOM 541 N N . LYS A 1 74 ? 18.289 49.758 -31.758 1.00 35.25 74 LYS A N 1
ATOM 542 C CA . LYS A 1 74 ? 17.042 49.092 -32.193 1.00 35.25 74 LYS A CA 1
ATOM 543 C C . LYS A 1 74 ? 16.862 49.169 -33.714 1.00 35.25 74 LYS A C 1
ATOM 545 O O . LYS A 1 74 ? 17.041 50.261 -34.240 1.00 35.25 74 LYS A O 1
ATOM 550 N N . ILE A 1 75 ? 16.323 48.120 -34.352 1.00 28.19 75 ILE A N 1
ATOM 551 C CA . ILE A 1 75 ? 15.534 48.205 -35.603 1.00 28.19 75 ILE A CA 1
ATOM 552 C C . ILE A 1 75 ? 14.424 47.131 -35.590 1.00 28.19 75 ILE A C 1
ATOM 554 O O . ILE A 1 75 ? 14.701 45.949 -35.408 1.00 28.19 75 ILE A O 1
ATOM 558 N N . SER A 1 76 ? 13.173 47.563 -35.789 1.00 34.03 76 SER A N 1
ATOM 559 C CA . SER A 1 76 ? 11.981 46.737 -36.050 1.00 34.03 76 SER A CA 1
ATOM 560 C C . SER A 1 76 ? 11.848 46.440 -37.543 1.00 34.03 76 SER A C 1
ATOM 562 O O . SER A 1 76 ? 11.931 47.384 -38.321 1.00 34.03 76 SER A O 1
ATOM 564 N N . THR A 1 77 ? 11.515 45.202 -37.939 1.00 29.14 77 THR A N 1
ATOM 565 C CA . THR A 1 77 ? 10.755 44.947 -39.184 1.00 29.14 77 THR A CA 1
ATOM 566 C C . THR A 1 77 ? 9.954 43.634 -39.118 1.00 29.14 77 THR A C 1
ATOM 568 O O . THR A 1 77 ? 10.335 42.684 -38.445 1.00 29.14 77 THR A O 1
ATOM 571 N N . SER A 1 78 ? 8.814 43.667 -39.803 1.00 31.73 78 SER A N 1
ATOM 572 C CA . SER A 1 78 ? 7.609 42.825 -39.857 1.00 31.73 78 SER A CA 1
ATOM 573 C C . SER A 1 78 ? 7.735 41.309 -40.086 1.00 31.73 78 SER A C 1
ATOM 575 O O . SER A 1 78 ? 8.498 40.853 -40.933 1.00 31.73 78 SER A O 1
ATOM 577 N N . ALA A 1 79 ? 6.841 40.562 -39.424 1.00 36.84 79 ALA A N 1
ATOM 578 C CA . ALA A 1 79 ? 6.571 39.135 -39.610 1.00 36.84 79 ALA A CA 1
ATOM 579 C C . ALA A 1 79 ? 5.600 38.860 -40.783 1.00 36.84 79 ALA A C 1
ATOM 581 O O . ALA A 1 79 ? 4.595 39.565 -40.902 1.00 36.84 79 ALA A O 1
ATOM 582 N N . PRO A 1 80 ? 5.818 37.809 -41.597 1.00 37.22 80 PRO A N 1
ATOM 583 C CA . PRO A 1 80 ? 4.785 37.266 -42.466 1.00 37.22 80 PRO A CA 1
ATOM 584 C C . PRO A 1 80 ? 3.918 36.257 -41.698 1.00 37.22 80 PRO A C 1
ATOM 586 O O . PRO A 1 80 ? 4.402 35.267 -41.146 1.00 37.22 80 PRO A O 1
ATOM 589 N N . ALA A 1 81 ? 2.613 36.526 -41.673 1.00 36.97 81 ALA A N 1
ATOM 590 C CA . ALA A 1 81 ? 1.591 35.630 -41.156 1.00 36.97 81 ALA A CA 1
ATOM 591 C C . ALA A 1 81 ? 1.526 34.367 -42.025 1.00 36.97 81 ALA A C 1
ATOM 593 O O . ALA A 1 81 ? 1.142 34.425 -43.191 1.00 36.97 81 ALA A O 1
ATOM 594 N N . THR A 1 82 ? 1.899 33.227 -41.444 1.00 32.09 82 THR A N 1
ATOM 595 C CA . THR A 1 82 ? 1.653 31.920 -42.055 1.00 32.09 82 THR A CA 1
ATOM 596 C C . THR A 1 82 ? 0.426 31.326 -41.382 1.00 32.09 82 THR A C 1
ATOM 598 O O . THR A 1 82 ? 0.454 30.954 -40.210 1.00 32.09 82 THR A O 1
ATOM 601 N N . THR A 1 83 ? -0.676 31.297 -42.123 1.00 40.66 83 THR A N 1
ATOM 602 C CA . THR A 1 83 ? -1.938 30.662 -41.749 1.00 40.66 83 THR A CA 1
ATOM 603 C C . THR A 1 83 ? -1.727 29.147 -41.685 1.00 40.66 83 THR A C 1
ATOM 605 O O . THR A 1 83 ? -1.812 28.461 -42.699 1.00 40.66 83 THR A O 1
ATOM 608 N N . SER A 1 84 ? -1.408 28.613 -40.505 1.00 36.16 84 SER A N 1
ATOM 609 C CA . SER A 1 84 ? -1.392 27.167 -40.266 1.00 36.16 84 SER A CA 1
ATOM 610 C C . SER A 1 84 ? -2.749 26.753 -39.715 1.00 36.16 84 SER A C 1
ATOM 612 O O . SER A 1 84 ? -3.056 26.978 -38.547 1.00 36.16 84 SER A O 1
ATOM 614 N N . THR A 1 85 ? -3.564 26.151 -40.576 1.00 31.34 85 THR A N 1
ATOM 615 C CA . THR A 1 85 ? -4.740 25.351 -40.222 1.00 31.34 85 THR A CA 1
ATOM 616 C C . THR A 1 85 ? -4.450 24.448 -39.023 1.00 31.34 85 THR A C 1
ATOM 618 O O . THR A 1 85 ? -3.587 23.574 -39.099 1.00 31.34 85 THR A O 1
ATOM 621 N N . THR A 1 86 ? -5.183 24.641 -37.926 1.00 35.44 86 THR A N 1
ATOM 622 C CA . THR A 1 86 ? -5.190 23.750 -36.762 1.00 35.44 86 THR A CA 1
ATOM 623 C C . THR A 1 86 ? -5.868 22.440 -37.158 1.00 35.44 86 THR A C 1
ATOM 625 O O . THR A 1 86 ? -7.061 22.244 -36.949 1.00 35.44 86 THR A O 1
ATOM 628 N N . VAL A 1 87 ? -5.117 21.542 -37.792 1.00 40.66 87 VAL A N 1
ATOM 629 C CA . VAL A 1 87 ? -5.512 20.137 -37.877 1.00 40.66 87 VAL A CA 1
ATOM 630 C C . VAL A 1 87 ? -5.348 19.593 -36.465 1.00 40.66 87 VAL A C 1
ATOM 632 O O . VAL A 1 87 ? -4.228 19.492 -35.968 1.00 40.66 87 VAL A O 1
ATOM 635 N N . THR A 1 88 ? -6.455 19.312 -35.782 1.00 45.72 88 THR A N 1
ATOM 636 C CA . THR A 1 88 ? -6.436 18.592 -34.508 1.00 45.72 88 THR A CA 1
ATOM 637 C C . THR A 1 88 ? -5.782 17.236 -34.762 1.00 45.72 88 THR A C 1
ATOM 639 O O . THR A 1 88 ? -6.411 16.330 -35.304 1.00 45.72 88 THR A O 1
ATOM 642 N N . ALA A 1 89 ? -4.486 17.120 -34.462 1.00 58.69 89 ALA A N 1
ATOM 643 C CA . ALA A 1 89 ? -3.755 15.874 -34.606 1.00 58.69 89 ALA A CA 1
ATOM 644 C C . ALA A 1 89 ? -4.390 14.841 -33.671 1.00 58.69 89 ALA A C 1
ATOM 646 O O . ALA A 1 89 ? -4.408 15.021 -32.453 1.00 58.69 89 ALA A O 1
ATOM 647 N N . ILE A 1 90 ? -4.951 13.781 -34.249 1.00 72.62 90 ILE A N 1
ATOM 648 C CA . ILE A 1 90 ? -5.476 12.652 -33.486 1.00 72.62 90 ILE A CA 1
ATOM 649 C C . ILE A 1 90 ? -4.268 11.957 -32.854 1.00 72.62 90 ILE A C 1
ATOM 651 O O . ILE A 1 90 ? -3.411 11.439 -33.571 1.00 72.62 90 ILE A O 1
ATOM 655 N N . CYS A 1 91 ? -4.182 11.983 -31.524 1.00 80.56 91 CYS A N 1
ATOM 656 C CA . CYS A 1 91 ? -3.157 11.244 -30.795 1.00 80.56 91 CYS A CA 1
ATOM 657 C C . CYS A 1 91 ? -3.387 9.740 -30.978 1.00 80.56 91 CYS A C 1
ATOM 659 O O . CYS A 1 91 ? -4.497 9.257 -30.760 1.00 80.56 91 CYS A O 1
ATOM 661 N N . ASN A 1 92 ? -2.335 9.005 -31.340 1.00 83.50 92 ASN A N 1
ATOM 662 C CA . ASN A 1 92 ? -2.337 7.544 -31.417 1.00 83.50 92 ASN A CA 1
ATOM 663 C C . ASN A 1 92 ? -1.136 6.966 -30.663 1.00 83.50 92 ASN A C 1
ATOM 665 O O . ASN A 1 92 ? -0.084 7.598 -30.603 1.00 83.50 92 ASN A O 1
ATOM 669 N N . THR A 1 93 ? -1.253 5.751 -30.126 1.00 79.94 93 THR A N 1
ATOM 670 C CA . THR A 1 93 ? -0.115 5.046 -29.521 1.00 79.94 93 THR A CA 1
ATOM 671 C C . THR A 1 93 ? 0.608 4.197 -30.570 1.00 79.94 93 THR A C 1
ATOM 673 O O . THR A 1 93 ? 0.047 3.269 -31.146 1.00 79.94 93 THR A O 1
ATOM 676 N N . VAL A 1 94 ? 1.876 4.510 -30.834 1.00 75.31 94 VAL A N 1
ATOM 677 C CA . VAL A 1 94 ? 2.742 3.797 -31.782 1.00 75.31 94 VAL A CA 1
ATOM 678 C C . VAL A 1 94 ? 3.895 3.181 -31.002 1.00 75.31 94 VAL A C 1
ATOM 680 O O . VAL A 1 94 ? 4.640 3.884 -30.324 1.00 75.31 94 VAL A O 1
ATOM 683 N N . SER A 1 95 ? 4.031 1.853 -31.062 1.00 76.31 95 SER A N 1
ATOM 684 C CA . SER A 1 95 ? 5.057 1.109 -30.308 1.00 76.31 95 SER A CA 1
ATOM 685 C C . SER A 1 95 ? 5.045 1.402 -28.798 1.00 76.31 95 SER A C 1
ATOM 687 O O . SER A 1 95 ? 6.086 1.413 -28.144 1.00 76.31 95 SER A O 1
ATOM 689 N N . GLY A 1 96 ? 3.855 1.656 -28.248 1.00 74.75 96 GLY A N 1
ATOM 690 C CA . GLY A 1 96 ? 3.648 1.987 -26.839 1.00 74.75 96 GLY A CA 1
ATOM 691 C C . GLY A 1 96 ? 3.789 3.470 -26.491 1.00 74.75 96 GLY A C 1
ATOM 692 O O . GLY A 1 96 ? 3.461 3.820 -25.368 1.00 74.75 96 GLY A O 1
ATOM 693 N N . LEU A 1 97 ? 4.212 4.343 -27.413 1.00 85.50 97 LEU A N 1
ATOM 694 C CA . LEU A 1 97 ? 4.347 5.783 -27.167 1.00 85.50 97 LEU A CA 1
ATOM 695 C C . LEU A 1 97 ? 3.236 6.595 -27.841 1.00 85.50 97 LEU A C 1
ATOM 697 O O . LEU A 1 97 ? 2.871 6.328 -28.983 1.00 85.50 97 LEU A O 1
ATOM 701 N N . ALA A 1 98 ? 2.725 7.613 -27.156 1.00 84.06 98 ALA A N 1
ATOM 702 C CA . ALA A 1 98 ? 1.786 8.587 -27.693 1.00 84.06 98 ALA A CA 1
ATOM 703 C C . ALA A 1 98 ? 2.449 9.433 -28.795 1.00 84.06 98 ALA A C 1
ATOM 705 O O . ALA A 1 98 ? 3.542 9.975 -28.616 1.00 84.06 98 ALA A O 1
ATOM 706 N N . SER A 1 99 ? 1.780 9.533 -29.943 1.00 84.44 99 SER A N 1
ATOM 707 C CA . SER A 1 99 ? 2.225 10.284 -31.113 1.00 84.44 99 SER A CA 1
ATOM 708 C C . SER A 1 99 ? 1.098 11.185 -31.635 1.00 84.44 99 SER A C 1
ATOM 710 O O . SER A 1 99 ? 0.021 10.671 -31.962 1.00 84.44 99 SER A O 1
ATOM 712 N N . PRO A 1 100 ? 1.321 12.510 -31.738 1.00 84.31 100 PRO A N 1
ATOM 713 C CA . PRO A 1 100 ? 2.534 13.224 -31.321 1.00 84.31 100 PRO A CA 1
ATOM 714 C C . PRO A 1 100 ? 2.758 13.161 -29.800 1.00 84.31 100 PRO A C 1
ATOM 716 O O . PRO A 1 100 ? 1.810 12.962 -29.040 1.00 84.31 100 PRO A O 1
ATOM 719 N N . ALA A 1 101 ? 4.012 13.329 -29.364 1.00 83.56 101 ALA A N 1
ATOM 720 C CA . ALA A 1 101 ? 4.340 13.353 -27.940 1.00 83.56 101 ALA A CA 1
ATOM 721 C C . ALA A 1 101 ? 3.531 14.458 -27.229 1.00 83.56 101 ALA A C 1
ATOM 723 O O . ALA A 1 101 ? 3.430 15.569 -27.769 1.00 83.56 101 ALA A O 1
ATOM 724 N N . PRO A 1 102 ? 2.958 14.190 -26.040 1.00 85.44 102 PRO A N 1
ATOM 725 C CA . PRO A 1 102 ? 2.172 15.184 -25.324 1.00 85.44 102 PRO A CA 1
ATOM 726 C C . PRO A 1 102 ? 2.988 16.442 -25.028 1.00 85.44 102 PRO A C 1
ATOM 728 O O . PRO A 1 102 ? 4.164 16.382 -24.669 1.00 85.44 102 PRO A O 1
ATOM 731 N N . THR A 1 103 ? 2.356 17.605 -25.161 1.00 84.88 103 THR A N 1
ATOM 732 C CA . THR A 1 103 ? 3.014 18.884 -24.887 1.00 84.88 103 THR A CA 1
ATOM 733 C C . THR A 1 103 ? 3.509 18.940 -23.441 1.00 84.88 103 THR A C 1
ATOM 735 O O . THR A 1 103 ? 2.738 18.721 -22.511 1.00 84.88 103 THR A O 1
ATOM 738 N N . GLY A 1 104 ? 4.793 19.257 -23.255 1.00 82.81 104 GLY A N 1
ATOM 739 C CA . GLY A 1 104 ? 5.422 19.377 -21.936 1.00 82.81 104 GLY A CA 1
ATOM 740 C C . GLY A 1 104 ? 5.879 18.056 -21.309 1.00 82.81 104 GLY A C 1
ATOM 741 O O . GLY A 1 104 ? 6.512 18.103 -20.260 1.00 82.81 104 GLY A O 1
ATOM 742 N N . ALA A 1 105 ? 5.606 16.912 -21.945 1.00 87.19 105 ALA A N 1
ATOM 743 C CA . ALA A 1 105 ? 6.120 15.619 -21.509 1.00 87.19 105 ALA A CA 1
ATOM 744 C C . ALA A 1 105 ? 7.560 15.394 -21.996 1.00 87.19 105 ALA A C 1
ATOM 746 O O . ALA A 1 105 ? 7.920 15.738 -23.126 1.00 87.19 105 ALA A O 1
ATOM 747 N N . ILE A 1 106 ? 8.378 14.773 -21.155 1.00 91.62 106 ILE A N 1
ATOM 748 C CA . ILE A 1 106 ? 9.715 14.298 -21.487 1.00 91.62 106 ILE A CA 1
ATOM 749 C C . ILE A 1 106 ? 9.596 12.827 -21.883 1.00 91.62 106 ILE A C 1
ATOM 751 O O . ILE A 1 106 ? 9.339 11.980 -21.034 1.00 91.62 106 ILE A O 1
ATOM 755 N N . CYS A 1 107 ? 9.802 12.514 -23.164 1.00 92.62 107 CYS A N 1
ATOM 756 C CA . CYS A 1 107 ? 9.702 11.151 -23.691 1.00 92.62 107 CYS A CA 1
ATOM 757 C C . CYS A 1 107 ? 11.044 10.692 -24.285 1.00 92.62 107 CYS A C 1
ATOM 759 O O . CYS A 1 107 ? 11.278 10.844 -25.484 1.00 92.62 107 CYS A O 1
ATOM 761 N N . GLY A 1 108 ? 11.925 10.132 -23.450 1.00 90.56 108 GLY A N 1
ATOM 762 C CA . GLY A 1 108 ? 13.204 9.539 -23.864 1.00 90.56 108 GLY A CA 1
ATOM 763 C C . GLY A 1 108 ? 14.443 10.391 -23.584 1.00 90.56 108 GLY A C 1
ATOM 764 O O . GLY A 1 108 ? 15.444 10.261 -24.287 1.00 90.56 108 GLY A O 1
ATOM 765 N N . ALA A 1 109 ? 14.401 11.275 -22.582 1.00 91.50 109 ALA A N 1
ATOM 766 C CA . ALA A 1 109 ? 15.604 11.988 -22.145 1.00 91.50 109 ALA A CA 1
ATOM 767 C C . ALA A 1 109 ? 16.508 11.070 -21.317 1.00 91.50 109 ALA A C 1
ATOM 769 O O . ALA A 1 109 ? 16.022 10.196 -20.611 1.00 91.50 109 ALA A O 1
ATOM 770 N N . ARG A 1 110 ? 17.827 11.285 -21.352 1.00 93.06 110 ARG A N 1
ATOM 771 C CA . ARG A 1 110 ? 18.787 10.445 -20.621 1.00 93.06 110 ARG A CA 1
ATOM 772 C C . ARG A 1 110 ? 19.255 11.074 -19.324 1.00 93.06 110 ARG A C 1
ATOM 774 O O . ARG A 1 110 ? 19.597 12.253 -19.318 1.00 93.06 110 ARG A O 1
ATOM 781 N N . GLY A 1 111 ? 19.289 10.302 -18.243 1.00 91.94 111 GLY A N 1
ATOM 782 C CA . GLY A 1 111 ? 19.659 10.809 -16.922 1.00 91.94 111 GLY A CA 1
ATOM 783 C C . GLY A 1 111 ? 19.382 9.825 -15.791 1.00 91.94 111 GLY A C 1
ATOM 784 O O . GLY A 1 111 ? 19.281 8.619 -16.010 1.00 91.94 111 GLY A O 1
ATOM 785 N N . SER A 1 112 ? 19.247 10.340 -14.575 1.00 89.19 112 SER A N 1
ATOM 786 C CA . SER A 1 112 ? 18.913 9.551 -13.384 1.00 89.19 112 SER A CA 1
ATOM 787 C C . SER A 1 112 ? 18.029 10.354 -12.441 1.00 89.19 112 SER A C 1
ATOM 789 O O . SER A 1 112 ? 17.908 11.575 -12.566 1.00 89.19 112 SER A O 1
ATOM 791 N N . SER A 1 113 ? 17.368 9.654 -11.524 1.00 85.12 113 SER A N 1
ATOM 792 C CA . SER A 1 113 ? 16.555 10.287 -10.495 1.00 85.12 113 SER A CA 1
ATOM 793 C C . SER A 1 113 ? 17.436 10.865 -9.392 1.00 85.12 113 SER A C 1
ATOM 795 O O . SER A 1 113 ? 18.399 10.217 -8.978 1.00 85.12 113 SER A O 1
ATOM 797 N N . TYR A 1 114 ? 17.061 12.015 -8.841 1.00 80.38 114 TYR A N 1
ATOM 798 C CA . TYR A 1 114 ? 17.608 12.528 -7.583 1.00 80.38 114 TYR A CA 1
ATOM 799 C C . TYR A 1 114 ? 16.546 12.503 -6.476 1.00 80.38 114 TYR A C 1
ATOM 801 O O . TYR A 1 114 ? 15.352 12.378 -6.739 1.00 80.38 114 TYR A O 1
ATOM 809 N N . ALA A 1 115 ? 16.973 12.603 -5.216 1.00 74.06 115 ALA A N 1
ATOM 810 C CA . ALA A 1 115 ? 16.044 12.648 -4.092 1.00 74.06 115 ALA A CA 1
ATOM 811 C C . ALA A 1 115 ? 15.285 13.985 -4.080 1.00 74.06 115 ALA A C 1
ATOM 813 O O . ALA A 1 115 ? 15.887 15.049 -3.934 1.00 74.06 115 ALA A O 1
ATOM 814 N N . LEU A 1 116 ? 13.962 13.923 -4.204 1.00 69.56 116 LEU A N 1
ATOM 815 C CA . LEU A 1 116 ? 13.066 15.072 -4.126 1.00 69.56 116 LEU A CA 1
ATOM 816 C C . LEU A 1 116 ? 11.904 14.722 -3.196 1.00 69.56 116 LEU A C 1
ATOM 818 O O . LEU A 1 116 ? 11.322 13.646 -3.303 1.00 69.56 116 LEU A O 1
ATOM 822 N N . ALA A 1 117 ? 11.565 15.625 -2.276 1.00 62.25 117 ALA A N 1
ATOM 823 C CA . ALA A 1 117 ? 10.457 15.402 -1.353 1.00 62.25 117 ALA A CA 1
ATOM 824 C C . ALA A 1 117 ? 9.145 15.163 -2.122 1.00 62.25 117 ALA A C 1
ATOM 826 O O . ALA A 1 117 ? 8.789 15.935 -3.012 1.00 62.25 117 ALA A O 1
ATOM 827 N N . GLY A 1 118 ? 8.436 14.089 -1.767 1.00 57.38 118 GLY A N 1
ATOM 828 C CA . GLY A 1 118 ? 7.190 13.689 -2.424 1.00 57.38 118 GLY A CA 1
ATOM 829 C C . GLY A 1 118 ? 7.365 12.918 -3.737 1.00 57.38 118 GLY A C 1
ATOM 830 O O . GLY A 1 118 ? 6.353 12.613 -4.361 1.00 57.38 118 GLY A O 1
ATOM 831 N N . ALA A 1 119 ? 8.598 12.594 -4.149 1.00 70.88 119 ALA A N 1
ATOM 832 C CA . ALA A 1 119 ? 8.894 11.719 -5.285 1.00 70.88 119 ALA A CA 1
ATOM 833 C C . ALA A 1 119 ? 9.696 10.488 -4.848 1.00 70.88 119 ALA A C 1
ATOM 835 O O . ALA A 1 119 ? 10.486 10.547 -3.905 1.00 70.88 119 ALA A O 1
ATOM 836 N N . GLY A 1 120 ? 9.532 9.378 -5.563 1.00 73.50 120 GLY A N 1
ATOM 837 C CA . GLY A 1 120 ? 10.247 8.147 -5.244 1.00 73.50 120 GLY A CA 1
ATOM 838 C C . GLY A 1 120 ? 10.037 7.038 -6.263 1.00 73.50 120 GLY A C 1
ATOM 839 O O . GLY A 1 120 ? 9.255 7.172 -7.205 1.00 73.50 120 GLY A O 1
ATOM 840 N N . THR A 1 121 ? 10.765 5.940 -6.081 1.00 79.81 121 THR A N 1
ATOM 841 C CA . THR A 1 121 ? 10.586 4.719 -6.872 1.00 79.81 121 THR A CA 1
ATOM 842 C C . THR A 1 121 ? 9.429 3.914 -6.286 1.00 79.81 121 THR A C 1
ATOM 844 O O . THR A 1 121 ? 9.453 3.556 -5.113 1.00 79.81 121 THR A O 1
ATOM 847 N N . LEU A 1 122 ? 8.434 3.611 -7.116 1.00 64.44 122 LEU A N 1
ATOM 848 C CA . LEU A 1 122 ? 7.370 2.656 -6.817 1.00 64.44 122 LEU A CA 1
ATOM 849 C C . LEU A 1 122 ? 7.908 1.234 -6.888 1.00 64.44 122 LEU A C 1
ATOM 851 O O . LEU A 1 122 ? 7.895 0.506 -5.907 1.00 64.44 122 LEU A O 1
ATOM 855 N N . VAL A 1 123 ? 8.389 0.840 -8.067 1.00 74.94 123 VAL A N 1
ATOM 856 C CA . VAL A 1 123 ? 8.843 -0.522 -8.366 1.00 74.94 123 VAL A CA 1
ATOM 857 C C . VAL A 1 123 ? 10.115 -0.440 -9.180 1.00 74.94 123 VAL A C 1
ATOM 859 O O . VAL A 1 123 ? 10.227 0.413 -10.055 1.00 74.94 123 VAL A O 1
ATOM 862 N N . SER A 1 124 ? 11.043 -1.360 -8.939 1.00 82.88 124 SER A N 1
ATOM 863 C CA . SER A 1 124 ? 12.192 -1.584 -9.809 1.00 82.88 124 SER A CA 1
ATOM 864 C C . SER A 1 124 ? 12.151 -3.014 -10.336 1.00 82.88 124 SER A C 1
ATOM 866 O O . SER A 1 124 ? 12.254 -3.976 -9.574 1.00 82.88 124 SER A O 1
ATOM 868 N N . TYR A 1 125 ? 11.977 -3.157 -11.647 1.00 79.12 125 TYR A N 1
ATOM 869 C CA . TYR A 1 125 ? 12.107 -4.432 -12.337 1.00 79.12 125 TYR A CA 1
ATOM 870 C C . TYR A 1 125 ? 13.523 -4.564 -12.891 1.00 79.12 125 TYR A C 1
ATOM 872 O O . TYR A 1 125 ? 13.946 -3.739 -13.698 1.00 79.12 125 TYR A O 1
ATOM 880 N N . GLY A 1 126 ? 14.235 -5.607 -12.467 1.00 83.31 126 GLY A N 1
ATOM 881 C CA . GLY A 1 126 ? 15.594 -5.898 -12.919 1.00 83.31 126 GLY A CA 1
ATOM 882 C C . GLY A 1 126 ? 15.666 -6.790 -14.162 1.00 83.31 126 GLY A C 1
ATOM 883 O O . GLY A 1 126 ? 14.653 -7.176 -14.756 1.00 83.31 126 GLY A O 1
ATOM 884 N N . GLN A 1 127 ? 16.899 -7.152 -14.522 1.00 83.62 127 GLN A N 1
ATOM 885 C CA . GLN A 1 127 ? 17.214 -8.032 -15.644 1.00 83.62 127 GLN A CA 1
ATOM 886 C C . GLN A 1 127 ? 16.452 -9.364 -15.549 1.00 83.62 127 GLN A C 1
ATOM 888 O O . GLN A 1 127 ? 16.325 -9.953 -14.477 1.00 83.62 127 GLN A O 1
ATOM 893 N N . GLY A 1 128 ? 15.939 -9.837 -16.689 1.00 75.75 128 GLY A N 1
ATOM 894 C CA . GLY A 1 128 ? 15.130 -11.059 -16.782 1.00 75.75 128 GLY A CA 1
ATOM 895 C C . GLY A 1 128 ? 13.633 -10.852 -16.528 1.00 75.75 128 GLY A C 1
ATOM 896 O O . GLY A 1 128 ? 12.843 -11.742 -16.837 1.00 75.75 128 GLY A O 1
ATOM 897 N N . SER A 1 129 ? 13.214 -9.679 -16.038 1.00 71.38 129 SER A N 1
ATOM 898 C CA . SER A 1 129 ? 11.792 -9.343 -15.930 1.00 71.38 129 SER A CA 1
ATOM 899 C C . SER A 1 129 ? 11.168 -9.108 -17.315 1.00 71.38 129 SER A C 1
ATOM 901 O O . SER A 1 129 ? 11.727 -8.337 -18.106 1.00 71.38 129 SER A O 1
ATOM 903 N N . PRO A 1 130 ? 9.969 -9.658 -17.605 1.00 67.06 130 PRO A N 1
ATOM 904 C CA . PRO A 1 130 ? 9.250 -9.363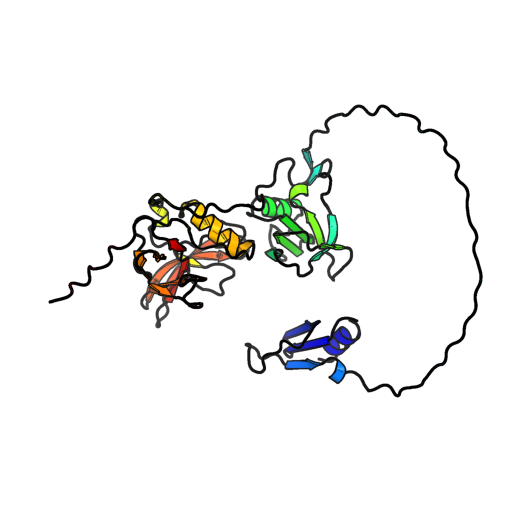 -18.847 1.00 67.06 130 PRO A CA 1
ATOM 905 C C . PRO A 1 130 ? 8.908 -7.870 -18.989 1.00 67.06 130 PRO A C 1
ATOM 907 O O . PRO A 1 130 ? 8.722 -7.378 -20.099 1.00 67.06 130 PRO A O 1
ATOM 910 N N . TYR A 1 131 ? 8.876 -7.124 -17.882 1.00 78.38 131 TYR A N 1
ATOM 911 C CA . TYR A 1 131 ? 8.555 -5.695 -17.864 1.00 78.38 131 TYR A CA 1
ATOM 912 C C . TYR A 1 131 ? 9.759 -4.796 -18.153 1.00 78.38 131 TYR A C 1
ATOM 914 O O . TYR A 1 131 ? 9.588 -3.671 -18.611 1.00 78.38 131 TYR A O 1
ATOM 922 N N . ALA A 1 132 ? 10.979 -5.302 -17.954 1.00 87.81 132 ALA A N 1
ATOM 923 C CA . ALA A 1 132 ? 12.202 -4.639 -18.402 1.00 87.81 132 ALA A CA 1
ATOM 924 C C . ALA A 1 132 ? 12.555 -4.997 -19.860 1.00 87.81 132 ALA A C 1
ATOM 926 O O . ALA A 1 132 ? 13.456 -4.395 -20.440 1.00 87.81 132 ALA A O 1
ATOM 927 N N . ALA A 1 133 ? 11.849 -5.957 -20.475 1.00 79.12 133 ALA A N 1
ATOM 928 C CA . ALA A 1 133 ? 12.166 -6.458 -21.813 1.00 79.12 133 ALA A CA 1
ATOM 929 C C . ALA A 1 133 ? 11.944 -5.422 -22.927 1.00 79.12 133 ALA A C 1
ATOM 931 O O . ALA A 1 133 ? 12.629 -5.461 -23.946 1.00 79.12 133 ALA A O 1
ATOM 932 N N . SER A 1 134 ? 10.996 -4.498 -22.752 1.00 86.50 134 SER A N 1
ATOM 933 C CA . SER A 1 134 ? 10.733 -3.436 -23.724 1.00 86.50 134 SER A CA 1
ATOM 934 C C . SER A 1 134 ? 10.151 -2.192 -23.063 1.00 86.50 134 SER A C 1
ATOM 936 O O . SER A 1 134 ? 9.506 -2.269 -22.016 1.00 86.50 134 SER A O 1
ATOM 938 N N . LEU A 1 135 ? 10.331 -1.048 -23.724 1.00 88.19 135 LEU A N 1
ATOM 939 C CA . LEU A 1 135 ? 9.777 0.225 -23.275 1.00 88.19 135 LEU A CA 1
ATOM 940 C C . LEU A 1 135 ? 8.247 0.175 -23.194 1.00 88.19 135 LEU A C 1
ATOM 942 O O . LEU A 1 135 ? 7.670 0.661 -22.229 1.00 88.19 135 LEU A O 1
ATOM 946 N N . ALA A 1 136 ? 7.593 -0.454 -24.174 1.00 80.25 136 ALA A N 1
ATOM 947 C CA . ALA A 1 136 ? 6.142 -0.607 -24.188 1.00 80.25 136 ALA A CA 1
ATOM 948 C C . ALA A 1 136 ? 5.640 -1.441 -22.999 1.00 80.25 136 ALA A C 1
ATOM 950 O O . ALA A 1 136 ? 4.641 -1.081 -22.383 1.00 80.25 136 ALA A O 1
ATOM 951 N N . ALA A 1 137 ? 6.349 -2.517 -22.634 1.00 75.50 137 ALA A N 1
ATOM 952 C CA . ALA A 1 137 ? 6.007 -3.316 -21.459 1.00 75.50 137 ALA A CA 1
ATOM 953 C C . ALA A 1 137 ? 6.185 -2.511 -20.161 1.00 75.50 137 ALA A C 1
ATOM 955 O O . ALA A 1 137 ? 5.306 -2.535 -19.303 1.00 75.50 137 ALA A O 1
ATOM 956 N N . CYS A 1 138 ? 7.278 -1.753 -20.048 1.00 84.19 138 CYS A N 1
ATOM 957 C CA . CYS A 1 138 ? 7.535 -0.897 -18.893 1.00 84.19 138 CYS A CA 1
ATOM 958 C C . CYS A 1 138 ? 6.495 0.231 -18.757 1.00 84.19 138 CYS A C 1
ATOM 960 O O . CYS A 1 138 ? 5.933 0.447 -17.684 1.00 84.19 138 CYS A O 1
ATOM 962 N N . GLY A 1 139 ? 6.178 0.906 -19.865 1.00 82.56 139 GLY A N 1
ATOM 963 C CA . GLY A 1 139 ? 5.156 1.948 -19.928 1.00 82.56 139 GLY A CA 1
ATOM 964 C C . GLY A 1 139 ? 3.756 1.419 -19.618 1.00 82.56 139 GLY A C 1
ATOM 965 O O . GLY A 1 139 ? 3.028 2.034 -18.844 1.00 82.56 139 GLY A O 1
ATOM 966 N N . ALA A 1 140 ? 3.393 0.238 -20.128 1.00 75.38 140 ALA A N 1
ATOM 967 C CA . ALA A 1 140 ? 2.124 -0.409 -19.795 1.00 75.38 140 ALA A CA 1
ATOM 968 C C . ALA A 1 140 ? 2.021 -0.739 -18.297 1.00 75.38 140 ALA A C 1
ATOM 970 O O . ALA A 1 140 ? 0.968 -0.527 -17.699 1.00 75.38 140 ALA A O 1
ATOM 971 N N . GLN A 1 141 ? 3.118 -1.191 -17.676 1.00 78.06 141 GLN A N 1
ATOM 972 C CA . GLN A 1 141 ? 3.162 -1.386 -16.226 1.00 78.06 141 GLN A CA 1
ATOM 973 C C . GLN A 1 141 ? 2.988 -0.076 -15.467 1.00 78.06 141 GLN A C 1
ATOM 975 O O . GLN A 1 141 ? 2.257 -0.045 -14.483 1.00 78.06 141 GLN A O 1
ATOM 980 N N . CYS A 1 142 ? 3.600 1.011 -15.935 1.00 80.69 142 CYS A N 1
ATOM 981 C CA . CYS A 1 142 ? 3.382 2.330 -15.354 1.00 80.69 142 CYS A CA 1
ATOM 982 C C . CYS A 1 142 ? 1.903 2.739 -15.429 1.00 80.69 142 CYS A C 1
ATOM 984 O O . CYS A 1 142 ? 1.323 3.104 -14.415 1.00 80.69 142 CYS A O 1
ATOM 986 N N . LEU A 1 143 ? 1.246 2.584 -16.582 1.00 76.75 143 LEU A N 1
ATOM 987 C CA . LEU A 1 143 ? -0.175 2.924 -16.732 1.00 76.75 143 LEU A CA 1
ATOM 988 C C . LEU A 1 143 ? -1.116 2.047 -15.890 1.00 76.75 143 LEU A C 1
ATOM 990 O O . LEU A 1 143 ? -2.168 2.520 -15.459 1.00 76.75 143 LEU A O 1
ATOM 994 N N . ALA A 1 144 ? -0.753 0.782 -15.662 1.00 64.88 144 ALA A N 1
ATOM 995 C CA . ALA A 1 144 ? -1.494 -0.134 -14.794 1.00 64.88 144 ALA A CA 1
ATOM 996 C C . ALA A 1 144 ? -1.221 0.105 -13.297 1.00 64.88 144 ALA A C 1
ATOM 998 O O . ALA A 1 144 ? -2.026 -0.279 -12.452 1.00 64.88 144 ALA A O 1
ATOM 999 N N . THR A 1 145 ? -0.099 0.747 -12.970 1.00 63.38 145 THR A N 1
ATOM 1000 C CA . THR A 1 145 ? 0.319 1.028 -11.599 1.00 63.38 145 THR A CA 1
ATOM 1001 C C . THR A 1 145 ? -0.269 2.352 -11.136 1.00 63.38 145 THR A C 1
ATOM 1003 O O . THR A 1 145 ? 0.068 3.421 -11.651 1.00 63.38 145 THR A O 1
ATOM 1006 N N . SER A 1 146 ? -1.123 2.298 -10.113 1.00 66.38 146 SER A N 1
ATOM 1007 C CA . SER A 1 146 ? -1.654 3.499 -9.473 1.00 66.38 146 SER A CA 1
ATOM 1008 C C . SER A 1 146 ? -0.510 4.428 -9.062 1.00 66.38 146 SER A C 1
ATOM 1010 O O . SER A 1 146 ? 0.376 4.058 -8.298 1.00 66.38 146 SER A O 1
ATOM 1012 N N . CYS A 1 147 ? -0.541 5.652 -9.578 1.00 70.62 147 CYS A N 1
ATOM 1013 C CA . CYS A 1 147 ? 0.424 6.697 -9.250 1.00 70.62 147 CYS A CA 1
ATOM 1014 C C . CYS A 1 147 ? 1.843 6.576 -9.756 1.00 70.62 147 CYS A C 1
ATOM 1016 O O . CYS A 1 147 ? 2.699 7.366 -9.358 1.00 70.62 147 CYS A O 1
ATOM 1018 N N . CYS A 1 148 ? 2.045 5.741 -10.771 1.00 79.19 148 CYS A N 1
ATOM 1019 C CA . CYS A 1 148 ? 3.184 5.937 -11.647 1.00 79.19 148 CYS A CA 1
ATOM 1020 C C . CYS A 1 148 ? 3.024 7.239 -12.450 1.00 79.19 148 CYS A C 1
ATOM 1022 O O . CYS A 1 148 ? 2.092 7.397 -13.241 1.00 79.19 148 CYS A O 1
ATOM 1024 N N . THR A 1 149 ? 3.931 8.185 -12.218 1.00 86.38 149 THR A N 1
ATOM 1025 C CA . THR A 1 149 ? 4.004 9.467 -12.931 1.00 86.38 149 THR A CA 1
ATOM 1026 C C . THR A 1 149 ? 5.117 9.477 -13.972 1.00 86.38 149 THR A C 1
ATOM 1028 O O . THR A 1 149 ? 5.047 10.250 -14.924 1.00 86.38 149 THR A O 1
ATOM 1031 N N . SER A 1 150 ? 6.121 8.607 -13.830 1.00 91.06 150 SER A N 1
ATOM 1032 C CA . SER A 1 150 ? 7.243 8.493 -14.765 1.00 91.06 150 SER A CA 1
ATOM 1033 C C . SER A 1 150 ? 7.937 7.135 -14.670 1.00 91.06 150 SER A C 1
ATOM 1035 O O . SER A 1 150 ? 7.756 6.395 -13.700 1.00 91.06 150 SER A O 1
ATOM 1037 N N . ILE A 1 151 ? 8.754 6.809 -15.672 1.00 94.62 151 ILE A N 1
ATOM 1038 C CA . ILE A 1 151 ? 9.632 5.639 -15.655 1.00 94.62 151 ILE A CA 1
ATOM 1039 C C . ILE A 1 151 ? 11.084 6.003 -15.970 1.00 94.62 151 ILE A C 1
ATOM 1041 O O . ILE A 1 151 ? 11.354 6.925 -16.739 1.00 94.62 151 ILE A O 1
ATOM 1045 N N . TYR A 1 152 ? 12.005 5.210 -15.425 1.00 95.44 152 TYR A N 1
ATOM 1046 C CA . TYR A 1 152 ? 13.419 5.172 -15.791 1.00 95.44 152 TYR A CA 1
ATOM 1047 C C . TYR A 1 152 ? 13.722 3.791 -16.363 1.00 95.44 152 TYR A C 1
ATOM 1049 O O . TYR A 1 152 ? 13.631 2.777 -15.665 1.00 95.44 152 TYR A O 1
ATOM 1057 N N . PHE A 1 153 ? 14.058 3.748 -17.646 1.00 95.81 153 PHE A N 1
ATOM 1058 C CA . PHE A 1 153 ? 14.135 2.516 -18.414 1.00 95.81 153 PHE A CA 1
ATOM 1059 C C . PHE A 1 153 ? 15.530 2.298 -19.004 1.00 95.81 153 PHE A C 1
ATOM 1061 O O . PHE A 1 153 ? 16.152 3.212 -19.538 1.00 95.81 153 PHE A O 1
ATOM 1068 N N . ILE A 1 154 ? 16.013 1.060 -18.926 1.00 94.25 154 ILE A N 1
ATOM 1069 C CA . ILE A 1 154 ? 17.155 0.559 -19.692 1.00 94.25 154 ILE A CA 1
ATOM 1070 C C . ILE A 1 154 ? 16.731 -0.790 -20.257 1.00 94.25 154 ILE A C 1
ATOM 1072 O O . ILE A 1 154 ? 16.475 -1.734 -19.506 1.00 94.25 154 ILE A O 1
ATOM 1076 N N . SER A 1 155 ? 16.692 -0.892 -21.584 1.00 90.25 155 SER A N 1
ATOM 1077 C CA . SER A 1 155 ? 16.211 -2.088 -22.274 1.00 90.25 155 SER A CA 1
ATOM 1078 C C . SER A 1 155 ? 16.902 -3.365 -21.798 1.00 90.25 155 SER A C 1
ATOM 1080 O O . SER A 1 155 ? 18.129 -3.459 -21.794 1.00 90.25 155 SER A O 1
ATOM 1082 N N . GLY A 1 156 ? 16.099 -4.350 -21.398 1.00 84.25 156 GLY A N 1
ATOM 1083 C CA . GLY A 1 156 ? 16.542 -5.661 -20.923 1.00 84.25 156 GLY A CA 1
ATOM 1084 C C . GLY A 1 156 ? 17.156 -5.678 -19.520 1.00 84.25 156 GLY A C 1
ATOM 1085 O O . GLY A 1 156 ? 17.436 -6.762 -19.011 1.00 84.25 156 GLY A O 1
ATOM 1086 N N . SER A 1 157 ? 17.348 -4.517 -18.889 1.00 90.75 157 SER A N 1
ATOM 1087 C CA . SER A 1 157 ? 18.073 -4.403 -17.618 1.00 90.75 157 SER A CA 1
ATOM 1088 C C . SER A 1 157 ? 17.229 -3.795 -16.507 1.00 90.75 157 SER A C 1
ATOM 1090 O O . SER A 1 157 ? 17.185 -4.359 -15.419 1.00 90.75 157 SER A O 1
ATOM 1092 N N . TYR A 1 158 ? 16.563 -2.666 -16.767 1.00 90.31 158 TYR A N 1
ATOM 1093 C CA . TYR A 1 158 ? 15.829 -1.934 -15.739 1.00 90.31 158 TYR A CA 1
ATOM 1094 C C . TYR A 1 158 ? 14.526 -1.343 -16.265 1.00 90.31 158 TYR A C 1
ATOM 1096 O O . TYR A 1 158 ? 14.488 -0.719 -17.324 1.00 90.31 158 TYR A O 1
ATOM 1104 N N . CYS A 1 159 ? 13.472 -1.478 -15.473 1.00 91.12 159 CYS A N 1
ATOM 1105 C CA . CYS A 1 159 ? 12.249 -0.700 -15.594 1.00 91.12 159 CYS A CA 1
ATOM 1106 C C . CYS A 1 159 ? 11.862 -0.218 -14.195 1.00 91.12 159 CYS A C 1
ATOM 1108 O O . CYS A 1 159 ? 11.339 -0.988 -13.389 1.00 91.12 159 CYS A O 1
ATOM 1110 N N . ASN A 1 160 ? 12.170 1.043 -13.895 1.00 91.12 160 ASN A N 1
ATOM 1111 C CA . ASN A 1 160 ? 11.862 1.651 -12.608 1.00 91.12 160 ASN A CA 1
ATOM 1112 C C . ASN A 1 160 ? 10.656 2.565 -12.770 1.00 91.12 160 ASN A C 1
ATOM 1114 O O . ASN A 1 160 ? 10.712 3.533 -13.524 1.00 91.12 160 ASN A O 1
ATOM 1118 N N . LEU A 1 161 ? 9.577 2.264 -12.061 1.00 86.12 161 LEU A N 1
ATOM 1119 C CA . LEU A 1 161 ? 8.366 3.069 -12.014 1.00 86.12 161 LEU A CA 1
ATOM 1120 C C . LEU A 1 161 ? 8.529 4.072 -10.883 1.00 86.12 161 LEU A C 1
ATOM 1122 O O . LEU A 1 161 ? 8.952 3.696 -9.793 1.00 86.12 161 LEU A O 1
ATOM 1126 N N . HIS A 1 162 ? 8.202 5.331 -11.126 1.00 85.19 162 HIS A N 1
ATOM 1127 C CA . HIS A 1 162 ? 8.346 6.408 -10.156 1.00 85.19 162 HIS A CA 1
ATOM 1128 C C . HIS A 1 162 ? 7.024 7.141 -9.955 1.00 85.19 162 HIS A C 1
ATOM 1130 O O . HIS A 1 162 ? 6.195 7.207 -10.862 1.00 85.19 162 HIS A O 1
ATOM 1136 N N . TYR A 1 163 ? 6.854 7.702 -8.762 1.00 76.25 163 TYR A N 1
ATOM 1137 C CA . TYR A 1 163 ? 5.737 8.569 -8.398 1.00 76.25 163 TYR A CA 1
ATOM 1138 C C . TYR A 1 163 ? 6.223 9.982 -8.075 1.00 76.25 163 TYR A C 1
ATOM 1140 O O . TYR A 1 163 ? 7.404 10.205 -7.794 1.00 76.25 163 TYR A O 1
ATOM 1148 N N . GLY A 1 164 ? 5.273 10.917 -8.032 1.00 69.94 164 GLY A N 1
ATOM 1149 C CA . GLY A 1 164 ? 5.494 12.266 -7.522 1.00 69.94 164 GLY A CA 1
ATOM 1150 C C . GLY A 1 164 ? 5.979 13.275 -8.569 1.00 69.94 164 GLY A C 1
ATOM 1151 O O . GLY A 1 164 ? 5.870 13.010 -9.773 1.00 69.94 164 GLY A O 1
ATOM 1152 N N . PRO A 1 165 ? 6.450 14.460 -8.121 1.00 76.19 165 PRO A N 1
ATOM 1153 C CA . PRO A 1 165 ? 6.978 15.503 -8.993 1.00 76.19 165 PRO A CA 1
ATOM 1154 C C . PRO A 1 165 ? 8.238 15.044 -9.732 1.00 76.19 165 PRO A C 1
ATOM 1156 O O . PRO A 1 165 ? 8.951 14.144 -9.290 1.00 76.19 165 PRO A O 1
ATOM 1159 N N . ASN A 1 166 ? 8.524 15.697 -10.860 1.00 83.44 166 ASN A N 1
ATOM 1160 C CA . ASN A 1 166 ? 9.666 15.352 -11.694 1.00 83.44 166 ASN A CA 1
ATOM 1161 C C . ASN A 1 166 ? 10.990 15.550 -10.928 1.00 83.44 166 ASN A C 1
ATOM 1163 O O . ASN A 1 166 ? 11.395 16.676 -10.644 1.00 83.44 166 ASN A O 1
ATOM 1167 N N . ALA A 1 167 ? 11.648 14.432 -10.620 1.00 86.06 167 ALA A N 1
ATOM 1168 C CA . ALA A 1 167 ? 12.945 14.359 -9.957 1.00 86.06 167 ALA A CA 1
ATOM 1169 C C . ALA A 1 167 ? 14.056 13.882 -10.915 1.00 86.06 167 ALA A C 1
ATOM 1171 O O . ALA A 1 167 ? 14.960 13.150 -10.513 1.00 86.06 167 ALA A O 1
ATOM 1172 N N . PHE A 1 168 ? 13.960 14.238 -12.199 1.00 91.19 168 PHE A N 1
ATOM 1173 C CA . PHE A 1 168 ? 14.887 13.832 -13.253 1.00 91.19 168 PHE A CA 1
ATOM 1174 C C . PHE A 1 168 ? 16.069 14.796 -13.398 1.00 91.19 168 PHE A C 1
ATOM 1176 O O . PHE A 1 168 ? 15.903 15.978 -13.702 1.00 91.19 168 PHE A O 1
ATOM 1183 N N . GLY A 1 169 ? 17.284 14.271 -13.235 1.00 90.38 169 GLY A N 1
ATOM 1184 C CA . GLY A 1 169 ? 18.530 14.957 -13.562 1.00 90.38 169 GLY A CA 1
ATOM 1185 C C . GLY A 1 169 ? 19.021 14.567 -14.953 1.00 90.38 169 GLY A C 1
ATOM 1186 O O . GLY A 1 169 ? 19.551 13.469 -15.145 1.00 90.38 169 GLY A O 1
ATOM 1187 N N . ILE A 1 170 ? 18.888 15.474 -15.925 1.00 91.25 170 ILE A N 1
ATOM 1188 C CA . ILE A 1 170 ? 19.365 15.243 -17.294 1.00 91.25 170 ILE A CA 1
ATOM 1189 C C . ILE A 1 170 ? 20.884 15.015 -17.320 1.00 91.25 170 ILE A C 1
ATOM 1191 O O . ILE A 1 170 ? 21.644 15.701 -16.636 1.00 91.25 170 ILE A O 1
ATOM 1195 N N . ASN A 1 171 ? 21.329 14.028 -18.099 1.00 89.19 171 ASN A N 1
ATOM 1196 C CA . ASN A 1 171 ? 22.726 13.610 -18.266 1.00 89.19 171 ASN A CA 1
ATOM 1197 C C . ASN A 1 171 ? 23.479 13.360 -16.946 1.00 89.19 171 ASN A C 1
ATOM 1199 O O . ASN A 1 171 ? 24.702 13.470 -16.892 1.00 89.19 171 ASN A O 1
ATOM 1203 N N . THR A 1 172 ? 22.749 13.031 -15.881 1.00 84.56 172 THR A N 1
ATOM 1204 C CA . THR A 1 172 ? 23.306 12.777 -14.550 1.00 84.56 172 THR A CA 1
ATOM 1205 C C . THR A 1 172 ? 23.184 11.295 -14.220 1.00 84.56 172 THR A C 1
ATOM 1207 O O . THR A 1 172 ? 22.174 10.678 -14.549 1.00 84.56 172 THR A O 1
ATOM 1210 N N . GLY A 1 173 ? 24.177 10.733 -13.529 1.00 84.44 173 GLY A N 1
ATOM 1211 C CA . GLY A 1 173 ? 24.187 9.341 -13.064 1.00 84.44 173 GLY A CA 1
ATOM 1212 C C . GLY A 1 173 ? 24.944 8.371 -13.975 1.00 84.44 173 GLY A C 1
ATOM 1213 O O . GLY A 1 173 ? 25.358 8.711 -15.082 1.00 84.44 173 GLY A O 1
ATOM 1214 N N . ASN A 1 174 ? 25.164 7.155 -13.472 1.00 83.56 174 ASN A N 1
ATOM 1215 C CA . ASN A 1 174 ? 25.755 6.041 -14.209 1.00 83.56 174 ASN A CA 1
ATOM 1216 C C . ASN A 1 174 ? 25.193 4.712 -13.655 1.00 83.56 174 ASN A C 1
ATOM 1218 O O . ASN A 1 174 ? 25.440 4.421 -12.484 1.00 83.56 174 ASN A O 1
ATOM 1222 N N . PRO A 1 175 ? 24.448 3.913 -14.443 1.00 87.19 175 PRO A N 1
ATOM 1223 C CA . PRO A 1 175 ? 24.124 4.130 -15.854 1.00 87.19 175 PRO A CA 1
ATOM 1224 C C . PRO A 1 175 ? 23.133 5.285 -16.072 1.00 87.19 175 PRO A C 1
ATOM 1226 O O . PRO A 1 175 ? 22.432 5.705 -15.153 1.00 87.19 175 PRO A O 1
ATOM 1229 N N . LEU A 1 176 ? 23.082 5.796 -17.305 1.00 90.12 176 LEU A N 1
ATOM 1230 C CA . LEU A 1 176 ? 22.045 6.735 -17.737 1.00 90.12 176 LEU A CA 1
ATOM 1231 C C . LEU A 1 176 ? 20.797 5.950 -18.152 1.00 90.12 176 LEU A C 1
ATOM 1233 O O . LEU A 1 176 ? 20.875 5.073 -19.013 1.00 90.12 176 LEU A O 1
ATOM 1237 N N . PHE A 1 177 ? 19.659 6.290 -17.563 1.00 93.94 177 PHE A N 1
ATOM 1238 C CA . PHE A 1 177 ? 18.354 5.728 -17.888 1.00 93.94 177 PHE A CA 1
ATOM 1239 C C . PHE A 1 177 ? 17.649 6.587 -18.932 1.00 93.94 177 PHE A C 1
ATOM 1241 O O . PHE A 1 177 ? 17.784 7.812 -18.917 1.00 93.94 177 PHE A O 1
ATOM 1248 N N . ASP A 1 178 ? 16.851 5.948 -19.782 1.00 94.94 178 ASP A N 1
ATOM 1249 C CA . ASP A 1 178 ? 15.877 6.629 -20.623 1.00 94.94 178 ASP A CA 1
ATOM 1250 C C . ASP A 1 178 ? 14.643 6.964 -19.763 1.00 94.94 178 ASP A C 1
ATOM 1252 O O . ASP A 1 178 ? 13.949 6.076 -19.262 1.00 94.94 178 ASP A O 1
ATOM 1256 N N . PHE A 1 179 ? 14.403 8.253 -19.543 1.00 95.69 179 PHE A N 1
ATOM 1257 C CA . PHE A 1 179 ? 13.302 8.789 -18.753 1.00 95.69 179 PHE A CA 1
ATOM 1258 C C . PHE A 1 179 ? 12.091 9.095 -19.626 1.00 95.69 179 PHE A C 1
ATOM 1260 O O . PHE A 1 179 ? 12.215 9.728 -20.681 1.00 95.69 179 PHE A O 1
ATOM 1267 N N . TYR A 1 180 ? 10.919 8.693 -19.144 1.00 94.31 180 TYR A N 1
ATOM 1268 C CA . TYR A 1 180 ? 9.642 8.985 -19.778 1.00 94.31 180 TYR A CA 1
ATOM 1269 C C . TYR A 1 180 ? 8.611 9.399 -18.735 1.00 94.31 180 TYR A C 1
ATOM 1271 O O . TYR A 1 180 ? 8.400 8.679 -17.758 1.00 94.31 180 TYR A O 1
ATOM 1279 N N . ASP A 1 181 ? 7.908 10.501 -18.975 1.00 92.38 181 ASP A N 1
ATOM 1280 C CA . ASP A 1 181 ? 6.673 10.793 -18.248 1.00 92.38 181 ASP A CA 1
ATOM 1281 C C . ASP A 1 181 ? 5.600 9.749 -18.587 1.00 92.38 181 ASP A C 1
ATOM 1283 O O . ASP A 1 181 ? 5.535 9.234 -19.705 1.00 92.38 181 ASP A O 1
ATOM 1287 N N . ALA A 1 182 ? 4.709 9.441 -17.643 1.00 88.00 182 ALA A N 1
ATOM 1288 C CA . ALA A 1 182 ? 3.657 8.446 -17.864 1.00 88.00 182 ALA A CA 1
ATOM 1289 C C . ALA A 1 182 ? 2.721 8.833 -19.027 1.00 88.00 182 ALA A C 1
ATOM 1291 O O . ALA A 1 182 ? 2.202 7.968 -19.736 1.00 88.00 182 ALA A O 1
ATOM 1292 N N . SER A 1 183 ? 2.538 10.136 -19.270 1.00 87.25 183 SER A N 1
ATOM 1293 C CA . SER A 1 183 ? 1.734 10.657 -20.383 1.00 87.25 183 SER A CA 1
ATOM 1294 C C . SER A 1 183 ? 2.315 10.264 -21.740 1.00 87.25 183 SER A C 1
ATOM 1296 O O . SER A 1 183 ? 1.566 10.145 -22.704 1.00 87.25 183 SER A O 1
ATOM 1298 N N . CYS A 1 184 ? 3.614 9.958 -21.820 1.00 89.94 184 CYS A N 1
ATOM 1299 C CA . CYS A 1 184 ? 4.246 9.455 -23.034 1.00 89.94 184 CYS A CA 1
ATOM 1300 C C . CYS A 1 184 ? 3.655 8.128 -23.519 1.00 89.94 184 CYS A C 1
ATOM 1302 O O . CYS A 1 184 ? 3.902 7.776 -24.665 1.00 89.94 184 CYS A O 1
ATOM 1304 N N . PHE A 1 185 ? 2.897 7.393 -22.698 1.00 87.06 185 PHE A N 1
ATOM 1305 C CA . PHE A 1 185 ? 2.371 6.066 -23.041 1.00 87.06 185 PHE A CA 1
ATOM 1306 C C . PHE A 1 185 ? 0.866 6.043 -23.331 1.00 87.06 185 PHE A C 1
ATOM 1308 O O . PHE A 1 185 ? 0.322 4.994 -23.674 1.00 87.06 185 PHE A O 1
ATOM 1315 N N . THR A 1 186 ? 0.167 7.173 -23.199 1.00 82.38 186 THR A N 1
ATOM 1316 C CA . THR A 1 186 ? -1.287 7.228 -23.379 1.00 82.38 186 THR A CA 1
ATOM 1317 C C . THR A 1 186 ? -1.734 8.505 -24.077 1.00 82.38 186 THR A C 1
ATOM 1319 O O . THR A 1 186 ? -1.171 9.577 -23.886 1.00 82.38 186 THR A O 1
ATOM 1322 N N . CYS A 1 187 ? -2.790 8.384 -24.876 1.00 77.81 187 CYS A N 1
ATOM 1323 C CA . CYS A 1 187 ? -3.489 9.518 -25.479 1.00 77.81 187 CYS A CA 1
ATOM 1324 C C . CYS A 1 187 ? -4.670 10.017 -24.627 1.00 77.81 187 CYS A C 1
ATOM 1326 O O . CYS A 1 187 ? -5.356 10.956 -25.024 1.00 77.81 187 CYS A O 1
ATOM 1328 N N . GLY A 1 188 ? -4.929 9.375 -23.483 1.00 68.00 188 GLY A N 1
ATOM 1329 C CA . GLY A 1 188 ? -5.966 9.753 -22.522 1.00 68.00 188 GLY A CA 1
ATOM 1330 C C . GLY A 1 188 ? -5.401 10.397 -21.254 1.00 68.00 188 GLY A C 1
ATOM 1331 O O . GLY A 1 188 ? -4.191 10.492 -21.062 1.00 68.00 188 GLY A O 1
ATOM 1332 N N . SER A 1 189 ? -6.289 10.821 -20.355 1.00 59.84 189 SER A N 1
ATOM 1333 C CA . SER A 1 189 ? -5.902 11.299 -19.024 1.00 59.84 189 SER A CA 1
ATOM 1334 C C . SER A 1 189 ? -5.263 10.174 -18.201 1.00 59.84 189 SER A C 1
ATOM 1336 O O . SER A 1 189 ? -5.812 9.074 -18.127 1.00 59.84 189 SER A O 1
ATOM 1338 N N . LEU A 1 190 ? -4.131 10.459 -17.552 1.00 62.84 190 LEU A N 1
ATOM 1339 C CA . LEU A 1 190 ? -3.484 9.542 -16.610 1.00 62.84 190 LEU A CA 1
ATOM 1340 C C . LEU A 1 190 ? -4.383 9.287 -15.393 1.00 62.84 190 LEU A C 1
ATOM 1342 O O . LEU A 1 190 ? -5.010 10.212 -14.881 1.00 62.84 190 LEU A O 1
ATOM 1346 N N . SER A 1 191 ? -4.427 8.041 -14.912 1.00 51.72 191 SER A N 1
ATOM 1347 C CA . SER A 1 191 ? -5.273 7.654 -13.771 1.00 51.72 191 SER A CA 1
ATOM 1348 C C . SER A 1 191 ? -4.781 8.214 -12.436 1.00 51.72 191 SER A C 1
ATOM 1350 O O . SER A 1 191 ? -5.578 8.374 -11.514 1.00 51.72 191 SER A O 1
ATOM 1352 N N . CYS A 1 192 ? -3.497 8.565 -12.324 1.00 51.84 192 CYS A N 1
ATOM 1353 C CA . CYS A 1 192 ? -3.008 9.283 -11.158 1.00 51.84 192 CYS A CA 1
ATOM 1354 C C . CYS A 1 192 ? -3.117 10.783 -11.375 1.00 51.84 192 CYS A C 1
ATOM 1356 O O . CYS A 1 192 ? -2.151 11.488 -11.661 1.00 51.84 192 CYS A O 1
ATOM 1358 N N . SER A 1 193 ? -4.335 11.273 -11.185 1.00 47.19 193 SER A N 1
ATOM 1359 C CA . SER A 1 193 ? -4.472 12.610 -10.642 1.00 47.19 193 SER A CA 1
ATOM 1360 C C . SER A 1 193 ? -3.865 12.552 -9.243 1.00 47.19 193 SER A C 1
ATOM 1362 O O . SER A 1 193 ? -4.326 11.762 -8.418 1.00 47.19 193 SER A O 1
ATOM 1364 N N . THR A 1 194 ? -2.835 13.355 -8.960 1.00 46.84 194 THR A N 1
ATOM 1365 C CA . THR A 1 194 ? -2.477 13.668 -7.574 1.00 46.84 194 THR A CA 1
ATOM 1366 C C . THR A 1 194 ? -3.764 14.137 -6.918 1.00 46.84 194 THR A C 1
ATOM 1368 O O . THR A 1 194 ? -4.315 15.182 -7.270 1.00 46.84 194 THR A O 1
ATOM 1371 N N . LYS A 1 195 ? -4.347 13.289 -6.070 1.00 52.28 195 LYS A N 1
ATOM 1372 C CA . LYS A 1 195 ? -5.619 13.600 -5.438 1.00 52.28 195 LYS A CA 1
ATOM 1373 C C . LYS A 1 195 ? -5.317 14.751 -4.486 1.00 52.28 195 LYS A C 1
ATOM 1375 O O . LYS A 1 195 ? -4.737 14.556 -3.425 1.00 52.28 195 LYS A O 1
ATOM 1380 N N . THR A 1 196 ? -5.626 15.976 -4.905 1.00 53.69 196 THR A N 1
ATOM 1381 C CA . THR A 1 196 ? -5.383 17.189 -4.107 1.00 53.69 196 THR A CA 1
ATOM 1382 C C . THR A 1 196 ? -6.308 17.257 -2.894 1.00 53.69 196 THR A C 1
ATOM 1384 O O . THR A 1 196 ? -6.092 18.065 -1.995 1.00 53.69 196 THR A O 1
ATOM 1387 N N . SER A 1 197 ? -7.322 16.387 -2.852 1.00 69.19 197 SER A N 1
ATOM 1388 C CA . SER A 1 197 ? -8.251 16.226 -1.745 1.00 69.19 197 SER A CA 1
ATOM 1389 C C . SER A 1 197 ? -8.569 14.746 -1.528 1.00 69.19 197 SER A C 1
ATOM 1391 O O . SER A 1 197 ? -9.021 14.047 -2.438 1.00 69.19 197 SER A O 1
ATOM 1393 N N . TYR A 1 198 ? -8.335 14.266 -0.309 1.00 80.62 198 TYR A N 1
ATOM 1394 C CA . TYR A 1 198 ? -8.755 12.942 0.136 1.00 80.62 198 TYR A CA 1
ATOM 1395 C C . TYR A 1 198 ? -10.080 13.071 0.878 1.00 80.62 198 TYR A C 1
ATOM 1397 O O . TYR A 1 198 ? -10.220 13.920 1.756 1.00 80.62 198 TYR A O 1
ATOM 1405 N N . ASN A 1 199 ? -11.045 12.221 0.530 1.00 87.12 199 ASN A N 1
ATOM 1406 C CA . ASN A 1 199 ? -12.264 12.105 1.313 1.00 87.12 199 ASN A CA 1
ATOM 1407 C C . ASN A 1 199 ? -11.935 11.314 2.586 1.00 87.12 199 ASN A C 1
ATOM 1409 O O . ASN A 1 199 ? -11.763 10.099 2.521 1.00 87.12 199 ASN A O 1
ATOM 1413 N N . MET A 1 200 ? -11.833 12.016 3.713 1.00 92.81 200 MET A N 1
ATOM 1414 C CA . MET A 1 200 ? -11.532 11.445 5.029 1.00 92.81 200 MET A CA 1
ATOM 1415 C C . MET A 1 200 ? -12.798 11.261 5.875 1.00 92.81 200 MET A C 1
ATOM 1417 O O . MET A 1 200 ? -12.754 11.355 7.100 1.00 92.81 200 MET A O 1
ATOM 1421 N N . GLU A 1 201 ? -13.927 10.999 5.217 1.00 94.44 201 GLU A N 1
ATOM 1422 C CA . GLU A 1 201 ? -15.216 10.725 5.846 1.00 94.44 201 GLU A CA 1
ATOM 1423 C C . GLU A 1 201 ? -15.721 9.346 5.405 1.00 94.44 201 GLU A C 1
ATOM 1425 O O . GLU A 1 201 ? -15.934 9.065 4.217 1.00 94.44 201 GLU A O 1
ATOM 1430 N N . LEU A 1 202 ? -15.909 8.465 6.384 1.00 95.81 202 LEU A N 1
ATOM 1431 C CA . LEU A 1 202 ? -16.551 7.170 6.227 1.00 95.81 202 LEU A CA 1
ATOM 1432 C C . LEU A 1 202 ? -17.760 7.127 7.159 1.00 95.81 202 LEU A C 1
ATOM 1434 O O . LEU A 1 202 ? -17.648 6.816 8.341 1.00 95.81 202 LEU A O 1
ATOM 1438 N N . THR A 1 203 ? -18.921 7.453 6.597 1.00 95.81 203 THR A N 1
ATOM 1439 C CA . THR A 1 203 ? -20.177 7.629 7.342 1.00 95.81 203 THR A CA 1
ATOM 1440 C C . THR A 1 203 ? -21.104 6.416 7.268 1.00 95.81 203 THR A C 1
ATOM 1442 O O . THR A 1 203 ? -22.167 6.385 7.882 1.00 95.81 203 THR A O 1
ATOM 1445 N N . THR A 1 204 ? -20.713 5.394 6.505 1.00 95.38 204 THR A N 1
ATOM 1446 C CA . THR A 1 204 ? -21.502 4.179 6.284 1.00 95.38 204 THR A CA 1
ATOM 1447 C C . THR A 1 204 ? -20.663 2.939 6.556 1.00 95.38 204 THR A C 1
ATOM 1449 O O . THR A 1 204 ? -19.466 2.902 6.271 1.00 95.38 204 THR A O 1
ATOM 1452 N N . VAL A 1 205 ? -21.296 1.911 7.126 1.00 96.12 205 VAL A N 1
ATOM 1453 C CA . VAL A 1 205 ? -20.629 0.638 7.411 1.00 96.12 205 VAL A CA 1
ATOM 1454 C C . VAL A 1 205 ? -20.348 -0.075 6.093 1.00 96.12 205 VAL A C 1
ATOM 1456 O O . VAL A 1 205 ? -21.260 -0.550 5.415 1.00 96.12 205 VAL A O 1
ATOM 1459 N N . PHE A 1 206 ? -19.072 -0.183 5.739 1.00 94.88 206 PHE A N 1
ATOM 1460 C CA . PHE A 1 206 ? -18.648 -0.959 4.582 1.00 94.88 206 PHE A CA 1
ATOM 1461 C C . PHE A 1 206 ? -18.799 -2.457 4.855 1.00 94.88 206 PHE A C 1
ATOM 1463 O O . PHE A 1 206 ? -18.306 -2.964 5.861 1.00 94.88 206 PHE A O 1
ATOM 1470 N N . THR A 1 207 ? -19.455 -3.172 3.944 1.00 94.62 207 THR A N 1
ATOM 1471 C CA . THR A 1 207 ? -19.574 -4.632 4.002 1.00 94.62 207 THR A CA 1
ATOM 1472 C C . THR A 1 207 ? -18.613 -5.244 2.985 1.00 94.62 207 THR A C 1
ATOM 1474 O O . THR A 1 207 ? -18.905 -5.184 1.789 1.00 94.62 207 THR A O 1
ATOM 1477 N N . PRO A 1 208 ? -17.472 -5.812 3.421 1.00 87.56 208 PRO A N 1
ATOM 1478 C CA . PRO A 1 208 ? -16.531 -6.426 2.498 1.00 87.56 208 PRO A CA 1
ATOM 1479 C C . PRO A 1 208 ? -17.171 -7.630 1.791 1.00 87.56 208 PRO A C 1
ATOM 1481 O O . PRO A 1 208 ? -17.936 -8.378 2.414 1.00 87.56 208 PRO A O 1
ATOM 1484 N N . PRO A 1 209 ? -16.842 -7.866 0.511 1.00 86.94 209 PRO A N 1
ATOM 1485 C CA . PRO A 1 209 ? -17.208 -9.098 -0.173 1.00 86.94 209 PRO A CA 1
ATOM 1486 C C . PRO A 1 209 ? -16.724 -10.343 0.588 1.00 86.94 209 PRO A C 1
ATOM 1488 O O . PRO A 1 209 ? -15.685 -10.315 1.248 1.00 86.94 209 PRO A O 1
ATOM 1491 N N . SER A 1 210 ? -17.445 -11.462 0.472 1.00 82.50 210 SER A N 1
ATOM 1492 C CA . SER A 1 210 ? -17.151 -12.680 1.250 1.00 82.50 210 SER A CA 1
ATOM 1493 C C . SER A 1 210 ? -15.713 -13.193 1.090 1.00 82.50 210 SER A C 1
ATOM 1495 O O . SER A 1 210 ? -15.113 -13.623 2.076 1.00 82.50 210 SER A O 1
ATOM 1497 N N . GLN A 1 211 ? -15.123 -13.053 -0.102 1.00 79.19 211 GLN A N 1
ATOM 1498 C CA . GLN A 1 211 ? -13.740 -13.437 -0.390 1.00 79.19 211 GLN A CA 1
ATOM 1499 C C . GLN A 1 211 ? -12.702 -12.659 0.433 1.00 79.19 211 GLN A C 1
ATOM 1501 O O . GLN A 1 211 ? -11.622 -13.169 0.695 1.00 79.19 211 GLN A O 1
ATOM 1506 N N . CYS A 1 212 ? -13.040 -11.454 0.893 1.00 81.50 212 CYS A N 1
ATOM 1507 C CA . CYS A 1 212 ? -12.167 -10.619 1.717 1.00 81.50 212 CYS A CA 1
ATOM 1508 C C . CYS A 1 212 ? -12.249 -10.982 3.208 1.00 81.50 212 CYS A C 1
ATOM 1510 O O . CYS A 1 212 ? -11.427 -10.541 3.999 1.00 81.50 212 CYS A O 1
ATOM 1512 N N . THR A 1 213 ? -13.244 -11.780 3.611 1.00 74.25 213 THR A N 1
ATOM 1513 C CA . THR A 1 213 ? -13.486 -12.138 5.021 1.00 74.25 213 THR A CA 1
ATOM 1514 C C . THR A 1 213 ? -12.926 -13.504 5.423 1.00 74.25 213 THR A C 1
ATOM 1516 O O . THR A 1 213 ? -13.066 -13.899 6.576 1.00 74.25 213 THR A O 1
ATOM 1519 N N . GLN A 1 214 ? -12.295 -14.234 4.498 1.00 68.31 214 GLN A N 1
ATOM 1520 C CA . GLN A 1 214 ? -11.799 -15.600 4.722 1.00 68.31 214 GLN A CA 1
ATOM 1521 C C . GLN A 1 214 ? -10.331 -15.662 5.181 1.00 68.31 214 GLN A C 1
ATOM 1523 O O . GLN A 1 214 ? -9.631 -16.615 4.861 1.00 68.31 214 GLN A O 1
ATOM 1528 N N . GLY A 1 215 ? -9.849 -14.664 5.932 1.00 67.38 215 GLY A N 1
ATOM 1529 C CA . GLY A 1 215 ? -8.495 -14.695 6.501 1.00 67.38 215 GLY A CA 1
ATOM 1530 C C . GLY A 1 215 ? -7.394 -14.784 5.442 1.00 67.38 215 GLY A C 1
ATOM 1531 O O . GLY A 1 215 ? -6.414 -15.498 5.634 1.00 67.38 215 GLY A O 1
ATOM 1532 N N . ALA A 1 216 ? -7.564 -14.095 4.309 1.00 81.94 216 ALA A N 1
ATOM 1533 C CA . ALA A 1 216 ? -6.578 -14.104 3.240 1.00 81.94 216 ALA A CA 1
ATOM 1534 C C . ALA A 1 216 ? -5.293 -13.406 3.709 1.00 81.94 216 ALA A C 1
ATOM 1536 O O . ALA A 1 216 ? -5.203 -12.177 3.807 1.00 81.94 216 ALA A O 1
ATOM 1537 N N . LEU A 1 217 ? -4.289 -14.223 4.015 1.00 89.69 217 LEU A N 1
ATOM 1538 C CA . LEU A 1 217 ? -2.977 -13.753 4.413 1.00 89.69 217 LEU A CA 1
ATOM 1539 C C . LEU A 1 217 ? -2.153 -13.437 3.174 1.00 89.69 217 LEU A C 1
ATOM 1541 O O . LEU A 1 217 ? -2.140 -14.172 2.187 1.00 89.69 217 LEU A O 1
ATOM 1545 N N . THR A 1 218 ? -1.451 -12.320 3.237 1.00 88.06 218 THR A N 1
ATOM 1546 C CA . THR A 1 218 ? -0.664 -11.769 2.149 1.00 88.06 218 THR A CA 1
ATOM 1547 C C . THR A 1 218 ? 0.747 -11.512 2.632 1.00 88.06 218 THR A C 1
ATOM 1549 O O . THR A 1 218 ? 0.956 -10.805 3.614 1.00 88.06 218 THR A O 1
ATOM 1552 N N . GLN A 1 219 ? 1.735 -12.056 1.936 1.00 85.94 219 GLN A N 1
ATOM 1553 C CA . GLN A 1 219 ? 3.127 -11.695 2.167 1.00 85.94 219 GLN A CA 1
ATOM 1554 C C . GLN A 1 219 ? 3.538 -10.671 1.111 1.00 85.94 219 GLN A C 1
ATOM 1556 O O . GLN A 1 219 ? 3.563 -10.972 -0.084 1.00 85.94 219 GLN A O 1
ATOM 1561 N N . MET A 1 220 ? 3.819 -9.447 1.563 1.00 77.81 220 MET A N 1
ATOM 1562 C CA . MET A 1 220 ? 4.186 -8.339 0.680 1.00 77.81 220 MET A CA 1
ATOM 1563 C C . MET A 1 220 ? 5.642 -8.481 0.235 1.00 77.81 220 MET A C 1
ATOM 1565 O O . MET A 1 220 ? 6.519 -8.741 1.064 1.00 77.81 220 MET A O 1
ATOM 1569 N N . ALA A 1 221 ? 5.918 -8.229 -1.047 1.00 69.50 221 ALA A N 1
ATOM 1570 C CA . ALA A 1 221 ? 7.252 -8.421 -1.629 1.00 69.50 221 ALA A CA 1
ATOM 1571 C C . ALA A 1 221 ? 8.346 -7.584 -0.938 1.00 69.50 221 ALA A C 1
ATOM 1573 O O . ALA A 1 221 ? 9.502 -7.991 -0.869 1.00 69.50 221 ALA A O 1
ATOM 1574 N N . TYR A 1 222 ? 7.978 -6.409 -0.422 1.00 65.50 222 TYR A N 1
ATOM 1575 C CA . TYR A 1 222 ? 8.900 -5.439 0.172 1.00 65.50 222 TYR A CA 1
ATOM 1576 C C . TYR A 1 222 ? 8.982 -5.514 1.705 1.00 65.50 222 TYR A C 1
ATOM 1578 O O . TYR A 1 222 ? 9.811 -4.838 2.306 1.00 65.50 222 TYR A O 1
ATOM 1586 N N . SER A 1 223 ? 8.152 -6.333 2.361 1.00 65.56 223 SER A N 1
ATOM 1587 C CA . SER A 1 223 ? 8.018 -6.331 3.827 1.00 65.56 223 SER A CA 1
ATOM 1588 C C . SER A 1 223 ? 8.913 -7.346 4.549 1.00 65.56 223 SER A C 1
ATOM 1590 O O . SER A 1 223 ? 8.605 -7.723 5.676 1.00 65.56 223 SER A O 1
ATOM 1592 N N . ILE A 1 224 ? 10.002 -7.810 3.921 1.00 65.00 224 ILE A N 1
ATOM 1593 C CA . ILE A 1 224 ? 10.982 -8.751 4.509 1.00 65.00 224 ILE A CA 1
ATOM 1594 C C . ILE A 1 224 ? 10.291 -9.951 5.197 1.00 65.00 224 ILE A C 1
ATOM 1596 O O . ILE A 1 224 ? 10.625 -10.353 6.308 1.00 65.00 224 ILE A O 1
ATOM 1600 N N . GLY A 1 225 ? 9.274 -10.514 4.543 1.00 69.69 225 GLY A N 1
ATOM 1601 C CA . GLY A 1 225 ? 8.592 -11.717 5.013 1.00 69.69 225 GLY A CA 1
ATOM 1602 C C . GLY A 1 225 ? 7.452 -11.515 6.017 1.00 69.69 225 GLY A C 1
ATOM 1603 O O . GLY A 1 225 ? 6.832 -12.516 6.376 1.00 69.69 225 GLY A O 1
ATOM 1604 N N . SER A 1 226 ? 7.116 -10.285 6.430 1.00 84.62 226 SER A N 1
ATOM 1605 C CA . SER A 1 226 ? 5.927 -10.055 7.266 1.00 84.62 226 SER A CA 1
ATOM 1606 C C . SER A 1 226 ? 4.644 -10.490 6.561 1.00 84.62 226 SER A C 1
ATOM 1608 O O . SER A 1 226 ? 4.472 -10.289 5.354 1.00 84.62 226 SER A O 1
ATOM 1610 N N . ILE A 1 227 ? 3.724 -11.043 7.345 1.00 90.50 227 ILE A N 1
ATOM 1611 C CA . ILE A 1 227 ? 2.426 -11.525 6.881 1.00 90.50 227 ILE A CA 1
ATOM 1612 C C . ILE A 1 227 ? 1.371 -10.486 7.240 1.00 90.50 227 ILE A C 1
ATOM 1614 O O . ILE A 1 227 ? 1.305 -10.028 8.378 1.00 90.50 227 ILE A O 1
ATOM 1618 N N . TRP A 1 228 ? 0.552 -10.122 6.267 1.00 91.62 228 TRP A N 1
ATOM 1619 C CA . TRP A 1 228 ? -0.473 -9.098 6.380 1.00 91.62 228 TRP A CA 1
ATOM 1620 C C . TRP A 1 228 ? -1.846 -9.679 6.074 1.00 91.62 228 TRP A C 1
ATOM 1622 O O . TRP A 1 228 ? -1.989 -10.462 5.141 1.00 91.62 228 TRP A O 1
ATOM 1632 N N . GLU A 1 229 ? -2.874 -9.286 6.809 1.00 90.94 229 GLU A N 1
ATOM 1633 C CA . GLU A 1 229 ? -4.249 -9.594 6.435 1.00 90.94 229 GLU A CA 1
ATOM 1634 C C . GLU A 1 229 ? -4.688 -8.649 5.314 1.00 90.94 229 GLU A C 1
ATOM 1636 O O . GLU A 1 229 ? -4.721 -7.432 5.504 1.00 90.94 229 GLU A O 1
ATOM 1641 N N . ASN A 1 230 ? -5.022 -9.221 4.150 1.00 84.81 230 ASN A N 1
ATOM 1642 C CA . ASN A 1 230 ? -5.570 -8.497 3.000 1.00 84.81 230 ASN A CA 1
ATOM 1643 C C . ASN A 1 230 ? -4.790 -7.218 2.624 1.00 84.81 230 ASN A C 1
ATOM 1645 O O . ASN A 1 230 ? -5.397 -6.187 2.362 1.00 84.81 230 ASN A O 1
ATOM 1649 N N . ALA A 1 231 ? -3.453 -7.249 2.592 1.00 86.56 231 ALA A N 1
ATOM 1650 C CA . ALA A 1 231 ? -2.649 -6.052 2.310 1.00 86.56 231 ALA A CA 1
ATOM 1651 C C . ALA A 1 231 ? -3.214 -5.228 1.133 1.00 86.56 231 ALA A C 1
ATOM 1653 O O . ALA A 1 231 ? -3.352 -5.742 0.024 1.00 86.56 231 ALA A O 1
ATOM 1654 N N . ILE A 1 232 ? -3.530 -3.948 1.372 1.00 84.94 232 ILE A N 1
ATOM 1655 C CA . ILE A 1 232 ? -4.134 -3.066 0.354 1.00 84.94 232 ILE A CA 1
ATOM 1656 C C . ILE A 1 232 ? -3.191 -2.886 -0.838 1.00 84.94 232 ILE A C 1
ATOM 1658 O O . ILE A 1 232 ? -3.651 -2.837 -1.976 1.00 84.94 232 ILE A O 1
ATOM 1662 N N . ILE A 1 233 ? -1.884 -2.806 -0.576 1.00 77.88 233 ILE A N 1
ATOM 1663 C CA . ILE A 1 233 ? -0.827 -2.669 -1.584 1.00 77.88 233 ILE A CA 1
ATOM 1664 C C . ILE A 1 233 ? 0.167 -3.812 -1.373 1.00 77.88 233 ILE A C 1
ATOM 1666 O O . ILE A 1 233 ? 1.218 -3.617 -0.772 1.00 77.88 233 ILE A O 1
ATOM 1670 N N . PRO A 1 234 ? -0.149 -5.041 -1.800 1.00 61.00 234 PRO A N 1
ATOM 1671 C CA . PRO A 1 234 ? 0.746 -6.171 -1.571 1.00 61.00 234 PRO A CA 1
ATOM 1672 C C . PRO A 1 234 ? 2.053 -6.038 -2.364 1.00 61.00 234 PRO A C 1
ATOM 1674 O O . PRO A 1 234 ? 3.116 -6.500 -1.943 1.00 61.00 234 PRO A O 1
ATOM 1677 N N . VAL A 1 235 ? 1.961 -5.360 -3.508 1.00 64.75 235 VAL A N 1
ATOM 1678 C CA . VAL A 1 235 ? 3.056 -4.876 -4.342 1.00 64.75 235 VAL A CA 1
ATOM 1679 C C . VAL A 1 235 ? 2.638 -3.544 -4.939 1.00 64.75 235 VAL A C 1
ATOM 1681 O O . VAL A 1 235 ? 1.448 -3.335 -5.149 1.00 64.75 235 VAL A O 1
ATOM 1684 N N . PRO A 1 236 ? 3.568 -2.656 -5.301 1.00 57.75 236 PRO A N 1
ATOM 1685 C CA . PRO A 1 236 ? 3.173 -1.329 -5.760 1.00 57.75 236 PRO A CA 1
ATOM 1686 C C . PRO A 1 236 ? 2.375 -1.352 -7.079 1.00 57.75 236 PRO A C 1
ATOM 1688 O O . PRO A 1 236 ? 1.580 -0.454 -7.315 1.00 57.75 236 PRO A O 1
ATOM 1691 N N . ALA A 1 237 ? 2.511 -2.410 -7.893 1.00 52.16 237 ALA A N 1
ATOM 1692 C CA . ALA A 1 237 ? 1.742 -2.624 -9.126 1.00 52.16 237 ALA A CA 1
ATOM 1693 C C . ALA A 1 237 ? 0.345 -3.261 -8.926 1.00 52.16 237 ALA A C 1
ATOM 1695 O O . ALA A 1 237 ? -0.362 -3.493 -9.904 1.00 52.16 237 ALA A O 1
ATOM 1696 N N . SER A 1 238 ? -0.062 -3.579 -7.692 1.00 63.09 238 SER A N 1
ATOM 1697 C CA . SER A 1 238 ? -1.365 -4.182 -7.383 1.00 63.09 238 SER A CA 1
ATOM 1698 C C . SER A 1 238 ? -2.003 -3.465 -6.202 1.00 63.09 238 SER A C 1
ATOM 1700 O O . SER A 1 238 ? -1.357 -3.233 -5.185 1.00 63.09 238 SER A O 1
ATOM 1702 N N . THR A 1 239 ? -3.283 -3.126 -6.322 1.00 69.62 239 THR A N 1
ATOM 1703 C CA . THR A 1 239 ? -4.074 -2.610 -5.205 1.00 69.62 239 THR A CA 1
ATOM 1704 C C . THR A 1 239 ? -5.322 -3.466 -5.032 1.00 69.62 239 THR A C 1
ATOM 1706 O O . THR A 1 239 ? -6.114 -3.637 -5.959 1.00 69.62 239 THR A O 1
ATOM 1709 N N . ILE A 1 240 ? -5.514 -4.027 -3.838 1.00 68.25 240 ILE A N 1
ATOM 1710 C CA . ILE A 1 240 ? -6.705 -4.820 -3.508 1.00 68.25 240 ILE A CA 1
ATOM 1711 C C . ILE A 1 240 ? -7.745 -3.882 -2.895 1.00 68.25 240 ILE A C 1
ATOM 1713 O O . ILE A 1 240 ? -8.023 -3.902 -1.699 1.00 68.25 240 ILE A O 1
ATOM 1717 N N . THR A 1 241 ? -8.306 -2.999 -3.718 1.00 74.25 241 THR A N 1
ATOM 1718 C CA . THR A 1 241 ? -9.238 -1.964 -3.241 1.00 74.25 241 THR A CA 1
ATOM 1719 C C . THR A 1 241 ? -10.637 -2.503 -2.954 1.00 74.25 241 THR A C 1
ATOM 1721 O O . THR A 1 241 ? -11.346 -1.946 -2.127 1.00 74.25 241 THR A O 1
ATOM 1724 N N . SER A 1 242 ? -11.035 -3.620 -3.571 1.00 80.75 242 SER A N 1
ATOM 1725 C CA . SER A 1 242 ? -12.383 -4.193 -3.433 1.00 80.75 242 SER A CA 1
ATOM 1726 C C . SER A 1 242 ? -12.694 -4.758 -2.041 1.00 80.75 242 SER A C 1
ATOM 1728 O O . SER A 1 242 ? -13.864 -4.945 -1.709 1.00 80.75 242 SER A O 1
ATOM 1730 N N . CYS A 1 243 ? -11.670 -5.011 -1.223 1.00 86.69 243 CYS A N 1
ATOM 1731 C CA . CYS A 1 243 ? -11.815 -5.494 0.150 1.00 86.69 243 CYS A CA 1
ATOM 1732 C C . CYS A 1 243 ? -11.951 -4.381 1.192 1.00 86.69 243 CYS A C 1
ATOM 1734 O O . CYS A 1 243 ? -12.152 -4.676 2.370 1.00 86.69 243 CYS A O 1
ATOM 1736 N N . TYR A 1 244 ? -11.870 -3.119 0.769 1.00 90.62 244 TYR A N 1
ATOM 1737 C CA . TYR A 1 244 ? -11.833 -1.970 1.660 1.00 90.62 244 TYR A CA 1
ATOM 1738 C C . TYR A 1 244 ? -12.763 -0.856 1.174 1.00 90.62 244 TYR A C 1
ATOM 1740 O O . TYR A 1 244 ? -13.025 -0.738 -0.024 1.00 90.62 244 TYR A O 1
ATOM 1748 N N . PRO A 1 245 ? -13.225 0.023 2.081 1.00 91.56 245 PRO A N 1
ATOM 1749 C CA . PRO A 1 245 ? -13.750 1.314 1.668 1.00 91.56 245 PRO A CA 1
ATOM 1750 C C . PRO A 1 245 ? -12.709 2.049 0.817 1.00 91.56 245 PRO A C 1
ATOM 1752 O O . PRO A 1 245 ? -11.516 2.031 1.130 1.00 91.56 245 PRO A O 1
ATOM 1755 N N . THR A 1 246 ? -13.156 2.766 -0.213 1.00 85.75 246 THR A N 1
ATOM 1756 C CA . THR A 1 246 ? -12.259 3.548 -1.079 1.00 85.75 246 THR A CA 1
ATOM 1757 C C . THR A 1 246 ? -11.402 4.537 -0.292 1.00 85.75 246 THR A C 1
ATOM 1759 O O . THR A 1 246 ? -10.232 4.707 -0.596 1.00 85.75 246 THR A O 1
ATOM 1762 N N . GLN A 1 247 ? -11.942 5.128 0.775 1.00 92.06 247 GLN A N 1
ATOM 1763 C CA . GLN A 1 247 ? -11.233 6.070 1.635 1.00 92.06 247 GLN A CA 1
ATOM 1764 C C . GLN A 1 247 ? -10.088 5.395 2.402 1.00 92.06 247 GLN A C 1
ATOM 1766 O O . GLN A 1 247 ? -9.025 5.985 2.580 1.00 92.06 247 GLN A O 1
ATOM 1771 N N . PHE A 1 248 ? -10.282 4.144 2.833 1.00 92.88 248 PHE A N 1
ATOM 1772 C CA . PHE A 1 248 ? -9.231 3.365 3.490 1.00 92.88 248 PHE A CA 1
ATOM 1773 C C . PHE A 1 248 ? -8.120 3.055 2.493 1.00 92.88 248 PHE A C 1
ATOM 1775 O O . PHE A 1 248 ? -6.962 3.372 2.762 1.00 92.88 248 PHE A O 1
ATOM 1782 N N . ALA A 1 249 ? -8.477 2.523 1.322 1.00 87.12 249 ALA A N 1
ATOM 1783 C CA . ALA A 1 249 ? -7.516 2.252 0.259 1.00 87.12 249 ALA A CA 1
ATOM 1784 C C . ALA A 1 249 ? -6.724 3.511 -0.137 1.00 87.12 249 ALA A C 1
ATOM 1786 O O . ALA A 1 249 ? -5.494 3.489 -0.141 1.00 87.12 249 ALA A O 1
ATOM 1787 N N . ASP A 1 250 ? -7.417 4.626 -0.371 1.00 85.00 250 ASP A N 1
ATOM 1788 C CA . ASP A 1 250 ? -6.817 5.912 -0.722 1.00 85.00 250 ASP A CA 1
ATOM 1789 C C . ASP A 1 250 ? -5.866 6.418 0.367 1.00 85.00 250 ASP A C 1
ATOM 1791 O O . ASP A 1 250 ? -4.797 6.932 0.049 1.00 85.00 250 ASP A O 1
ATOM 1795 N N . SER A 1 251 ? -6.223 6.260 1.646 1.00 87.88 251 SER A N 1
ATOM 1796 C CA . SER A 1 251 ? -5.372 6.691 2.762 1.00 87.88 251 SER A CA 1
ATOM 1797 C C . SER A 1 251 ? -4.054 5.913 2.833 1.00 87.88 251 SER A C 1
ATOM 1799 O O . SER A 1 251 ? -2.989 6.494 3.053 1.00 87.88 251 SER A O 1
ATOM 1801 N N . VAL A 1 252 ? -4.102 4.610 2.556 1.00 86.62 252 VAL A N 1
ATOM 1802 C CA . VAL A 1 252 ? -2.915 3.748 2.511 1.00 86.62 252 VAL A CA 1
ATOM 1803 C C . VAL A 1 252 ? -2.072 4.042 1.283 1.00 86.62 252 VAL A C 1
ATOM 1805 O O . VAL A 1 252 ? -0.856 4.126 1.403 1.00 86.62 252 VAL A O 1
ATOM 1808 N N . ILE A 1 253 ? -2.693 4.273 0.126 1.00 78.06 253 ILE A N 1
ATOM 1809 C CA . ILE A 1 253 ? -1.989 4.713 -1.084 1.00 78.06 253 ILE A CA 1
ATOM 1810 C C . ILE A 1 253 ? -1.330 6.077 -0.844 1.00 78.06 253 ILE A C 1
ATOM 1812 O O . ILE A 1 253 ? -0.158 6.251 -1.161 1.00 78.06 253 ILE A O 1
ATOM 1816 N N . ALA A 1 254 ? -2.009 7.031 -0.212 1.00 77.81 254 ALA A N 1
ATOM 1817 C CA . ALA A 1 254 ? -1.427 8.334 0.106 1.00 77.81 254 ALA A CA 1
ATOM 1818 C C . ALA A 1 254 ? -0.169 8.214 0.979 1.00 77.81 254 ALA A C 1
ATOM 1820 O O . ALA A 1 254 ? 0.849 8.847 0.691 1.00 77.81 254 ALA A O 1
ATOM 1821 N N . SER A 1 255 ? -0.224 7.373 2.014 1.00 78.31 255 SER A N 1
ATOM 1822 C CA . SER A 1 255 ? 0.898 7.146 2.926 1.00 78.31 255 SER A CA 1
ATOM 1823 C C . SER A 1 255 ? 2.034 6.364 2.259 1.00 78.31 255 SER A C 1
ATOM 1825 O O . SER A 1 255 ? 3.167 6.840 2.210 1.00 78.31 255 SER A O 1
ATOM 1827 N N . ALA A 1 256 ? 1.732 5.194 1.693 1.00 72.00 256 ALA A N 1
ATOM 1828 C CA . ALA A 1 256 ? 2.730 4.276 1.154 1.00 72.00 256 ALA A CA 1
ATOM 1829 C C . ALA A 1 256 ? 3.322 4.751 -0.177 1.00 72.00 256 ALA A C 1
ATOM 1831 O O . ALA A 1 256 ? 4.504 4.538 -0.430 1.00 72.00 256 ALA A O 1
ATOM 1832 N N . VAL A 1 257 ? 2.507 5.390 -1.022 1.00 64.94 257 VAL A N 1
ATOM 1833 C CA . VAL A 1 257 ? 2.926 5.846 -2.349 1.00 64.94 257 VAL A CA 1
ATOM 1834 C C . VAL A 1 257 ? 3.296 7.311 -2.337 1.00 64.94 257 VAL A C 1
ATOM 1836 O O . VAL A 1 257 ? 4.342 7.638 -2.847 1.00 64.94 257 VAL A O 1
ATOM 1839 N N . SER A 1 258 ? 2.496 8.212 -1.769 1.00 63.38 258 SER A N 1
ATOM 1840 C CA . SER A 1 258 ? 2.793 9.657 -1.856 1.00 63.38 258 SER A CA 1
ATOM 1841 C C . SER A 1 258 ? 3.587 10.199 -0.663 1.00 63.38 258 SER A C 1
ATOM 1843 O O . SER A 1 258 ? 3.747 11.416 -0.548 1.00 63.38 258 SER A O 1
ATOM 1845 N N . SER A 1 259 ? 4.026 9.327 0.258 1.00 68.88 259 SER A N 1
ATOM 1846 C CA . SER A 1 259 ? 4.652 9.694 1.543 1.00 68.88 259 SER A CA 1
ATOM 1847 C C . SER A 1 259 ? 3.874 10.785 2.293 1.00 68.88 259 SER A C 1
ATOM 1849 O O . SER A 1 259 ? 4.446 11.608 3.009 1.00 68.88 259 SER A O 1
ATOM 1851 N N . SER A 1 260 ? 2.559 10.834 2.075 1.00 76.81 260 SER A N 1
ATOM 1852 C CA . SER A 1 260 ? 1.689 11.901 2.544 1.00 76.81 260 SER A CA 1
ATOM 1853 C C . SER A 1 260 ? 0.988 11.445 3.812 1.00 76.81 260 SER A C 1
ATOM 1855 O O . SER A 1 260 ? 0.205 10.496 3.800 1.00 76.81 260 SER A O 1
ATOM 1857 N N . ILE A 1 261 ? 1.253 12.143 4.915 1.00 82.94 261 ILE A N 1
ATOM 1858 C CA . ILE A 1 261 ? 0.546 11.919 6.175 1.00 82.94 261 ILE A CA 1
ATOM 1859 C C . ILE A 1 261 ? -0.805 12.625 6.073 1.00 82.94 261 ILE A C 1
ATOM 1861 O O . ILE A 1 261 ? -0.895 13.845 6.210 1.00 82.94 261 ILE A O 1
ATOM 1865 N N . LEU A 1 262 ? -1.859 11.855 5.814 1.00 88.25 262 LEU A N 1
ATOM 1866 C CA . LEU A 1 262 ? -3.225 12.373 5.834 1.00 88.25 262 LEU A CA 1
ATOM 1867 C C . LEU A 1 262 ? -3.665 12.675 7.269 1.00 88.25 262 LEU A C 1
ATOM 1869 O O . LEU A 1 262 ? -3.168 12.025 8.190 1.00 88.25 262 LEU A O 1
ATOM 1873 N N . PRO A 1 263 ? -4.595 13.623 7.492 1.00 91.38 263 PRO A N 1
ATOM 1874 C CA . PRO A 1 263 ? -5.232 13.785 8.798 1.00 91.38 263 PRO A CA 1
ATOM 1875 C C . PRO A 1 263 ? -5.974 12.499 9.222 1.00 91.38 263 PRO A C 1
ATOM 1877 O O . PRO A 1 263 ? -6.207 11.628 8.383 1.00 91.38 263 PRO A O 1
ATOM 1880 N N . PRO A 1 264 ? -6.346 12.348 10.507 1.00 94.19 264 PRO A N 1
ATOM 1881 C CA . PRO A 1 264 ? -7.266 11.285 10.912 1.00 94.19 264 PRO A CA 1
ATOM 1882 C C . PRO A 1 264 ? -8.609 11.438 10.184 1.00 94.19 264 PRO A C 1
ATOM 1884 O O . PRO A 1 264 ? -8.951 12.532 9.725 1.00 94.19 264 PRO A O 1
ATOM 1887 N N . PHE A 1 265 ? -9.389 10.359 10.108 1.00 96.25 265 PHE A N 1
ATOM 1888 C CA . PHE A 1 265 ? -10.743 10.430 9.562 1.00 96.25 265 PHE A CA 1
ATOM 1889 C C . PHE A 1 265 ? -11.592 11.416 10.374 1.00 96.25 265 PHE A C 1
ATOM 1891 O O . PHE A 1 265 ? -11.665 11.322 11.603 1.00 96.25 265 PHE A O 1
ATOM 1898 N N . ALA A 1 266 ? -12.212 12.374 9.684 1.00 95.44 266 ALA A N 1
ATOM 1899 C CA . ALA A 1 266 ? -13.074 13.381 10.296 1.00 95.44 266 ALA A CA 1
ATOM 1900 C C . ALA A 1 266 ? -14.377 12.757 10.805 1.00 95.44 266 ALA A C 1
ATOM 1902 O O . ALA A 1 266 ? -14.861 13.144 11.863 1.00 95.44 266 ALA A O 1
ATOM 1903 N N . GLU A 1 267 ? -14.878 11.750 10.089 1.00 95.62 267 GLU A N 1
ATOM 1904 C CA . GLU A 1 267 ? -15.946 10.856 10.522 1.00 95.62 267 GLU A CA 1
ATOM 1905 C C . GLU A 1 267 ? -15.557 9.422 10.166 1.00 95.62 267 GLU A C 1
ATOM 1907 O O . GLU A 1 267 ? -15.173 9.133 9.029 1.00 95.62 267 GLU A O 1
ATOM 1912 N N . LEU A 1 268 ? -15.627 8.525 11.145 1.00 97.50 268 LEU A N 1
ATOM 1913 C CA . LEU A 1 268 ? -15.196 7.144 11.011 1.00 97.50 268 LEU A CA 1
ATOM 1914 C C . LEU A 1 268 ? -16.238 6.200 11.601 1.00 97.50 268 LEU A C 1
ATOM 1916 O O . LEU A 1 268 ? -16.592 6.278 12.781 1.00 97.50 268 LEU A O 1
ATOM 1920 N N . VAL A 1 269 ? -16.679 5.258 10.778 1.00 97.31 269 VAL A N 1
ATOM 1921 C CA . VAL A 1 269 ? -17.355 4.040 11.211 1.00 97.31 269 VAL A CA 1
ATOM 1922 C C . VAL A 1 269 ? -16.534 2.836 10.762 1.00 97.31 269 VAL A C 1
ATOM 1924 O O . VAL A 1 269 ? -16.080 2.775 9.619 1.00 97.31 269 VAL A O 1
ATOM 1927 N N . CYS A 1 270 ? -16.301 1.883 11.664 1.00 96.94 270 CYS A N 1
ATOM 1928 C CA . CYS A 1 270 ? -15.522 0.698 11.322 1.00 96.94 270 CYS A CA 1
ATOM 1929 C C . CYS A 1 270 ? -16.296 -0.206 10.346 1.00 96.94 270 CYS A C 1
ATOM 1931 O O . CYS A 1 270 ? -17.524 -0.308 10.451 1.00 96.94 270 CYS A O 1
ATOM 1933 N N . PRO A 1 271 ? -15.607 -0.874 9.400 1.00 95.62 271 PRO A N 1
ATOM 1934 C CA . PRO A 1 271 ? -16.245 -1.833 8.505 1.00 95.62 271 PRO A CA 1
ATOM 1935 C C . PRO A 1 271 ? -16.966 -2.960 9.255 1.00 95.62 271 PRO A C 1
ATOM 1937 O O . PRO A 1 271 ? -16.704 -3.240 10.425 1.00 95.62 271 PRO A O 1
ATOM 1940 N N . LEU A 1 272 ? -17.873 -3.652 8.568 1.00 94.38 272 LEU A N 1
ATOM 1941 C CA . LEU A 1 272 ? -18.612 -4.763 9.155 1.00 94.38 272 LEU A CA 1
ATOM 1942 C C . LEU A 1 272 ? -17.642 -5.832 9.689 1.00 94.38 272 LEU A C 1
ATOM 1944 O O . LEU A 1 272 ? -16.723 -6.250 8.986 1.00 94.38 272 LEU A O 1
ATOM 1948 N N . LYS A 1 273 ? -17.897 -6.301 10.919 1.00 91.31 273 LYS A N 1
ATOM 1949 C CA . LYS A 1 273 ? -17.075 -7.250 11.701 1.00 91.31 273 LYS A CA 1
ATOM 1950 C C . LYS A 1 273 ? -15.745 -6.701 12.225 1.00 91.31 273 LYS A C 1
ATOM 1952 O O . LYS A 1 273 ? -15.111 -7.382 13.022 1.00 91.31 273 LYS A O 1
ATOM 1957 N N . TRP A 1 274 ? -15.330 -5.497 11.849 1.00 94.75 274 TRP A N 1
ATOM 1958 C CA . TRP A 1 274 ? -14.141 -4.893 12.442 1.00 94.75 274 TRP A CA 1
ATOM 1959 C C . TRP A 1 274 ? -14.408 -4.487 13.894 1.00 94.75 274 TRP A C 1
ATOM 1961 O O . TRP A 1 274 ? -15.519 -4.106 14.266 1.00 94.75 274 TRP A O 1
ATOM 1971 N N . GLU A 1 275 ? -13.373 -4.574 14.715 1.00 95.94 275 GLU A N 1
ATOM 1972 C CA . GLU A 1 275 ? -13.387 -4.142 16.103 1.00 95.94 275 GLU A CA 1
ATOM 1973 C C . GLU A 1 275 ? -13.120 -2.637 16.193 1.00 95.94 275 GLU A C 1
ATOM 1975 O O . GLU A 1 275 ? -12.280 -2.077 15.483 1.00 95.94 275 GLU A O 1
ATOM 1980 N N . THR A 1 276 ? -13.867 -1.974 17.078 1.00 96.75 276 THR A N 1
ATOM 1981 C CA . THR A 1 276 ? -13.728 -0.542 17.360 1.00 96.75 276 THR A CA 1
ATOM 1982 C C . THR A 1 276 ? -13.015 -0.351 18.692 1.00 96.75 276 THR A C 1
ATOM 1984 O O . THR A 1 276 ? -13.550 -0.694 19.749 1.00 96.75 276 THR A O 1
ATOM 1987 N N . PHE A 1 277 ? -11.829 0.246 18.657 1.00 96.12 277 PHE A N 1
ATOM 1988 C CA . PHE A 1 277 ? -11.037 0.557 19.841 1.00 96.12 277 PHE A CA 1
ATOM 1989 C C . PHE A 1 277 ? -11.202 2.030 20.198 1.00 96.12 277 PHE A C 1
ATOM 1991 O O . PHE A 1 277 ? -10.676 2.907 19.516 1.00 96.12 277 PHE A O 1
ATOM 1998 N N . TYR A 1 278 ? -11.935 2.308 21.276 1.00 94.19 278 TYR A N 1
ATOM 1999 C CA . TYR A 1 278 ? -12.126 3.667 21.780 1.00 94.19 278 TYR A CA 1
ATOM 2000 C C . TYR A 1 278 ? -10.912 4.115 22.588 1.00 94.19 278 TYR A C 1
ATOM 2002 O O . TYR A 1 278 ? -10.629 3.553 23.647 1.00 94.19 278 TYR A O 1
ATOM 2010 N N . PHE A 1 279 ? -10.233 5.159 22.115 1.00 90.56 279 PHE A N 1
ATOM 2011 C CA . PHE A 1 279 ? -9.167 5.811 22.874 1.00 90.56 279 PHE A CA 1
ATOM 2012 C C . PHE A 1 279 ? -9.733 6.851 23.850 1.00 90.56 279 PHE A C 1
ATOM 2014 O O . PHE A 1 279 ? -9.266 7.001 24.977 1.00 90.56 279 PHE A O 1
ATOM 2021 N N . ASN A 1 280 ? -10.776 7.559 23.420 1.00 90.81 280 ASN A N 1
ATOM 2022 C CA . ASN A 1 280 ? -11.605 8.418 24.260 1.00 90.81 280 ASN A CA 1
ATOM 2023 C C . ASN A 1 280 ? -13.070 8.334 23.781 1.00 90.81 280 ASN A C 1
ATOM 2025 O O . ASN A 1 280 ? -13.425 7.411 23.047 1.00 90.81 280 ASN A O 1
ATOM 2029 N N . SER A 1 281 ? -13.945 9.244 24.221 1.00 91.12 281 SER A N 1
ATOM 2030 C CA . SER A 1 281 ? -15.367 9.209 23.847 1.00 91.12 281 SER A CA 1
ATOM 2031 C C . SER A 1 281 ? -15.611 9.425 22.351 1.00 91.12 281 SER A C 1
ATOM 2033 O O . SER A 1 281 ? -16.592 8.901 21.828 1.00 91.12 281 SER A O 1
ATOM 2035 N N . THR A 1 282 ? -14.733 10.156 21.661 1.00 94.50 282 THR A N 1
ATOM 2036 C CA . THR A 1 282 ? -14.914 10.555 20.261 1.00 94.50 282 THR A CA 1
ATOM 2037 C C . THR A 1 282 ? -13.867 9.990 19.314 1.00 94.50 282 THR A C 1
ATOM 2039 O O . THR A 1 282 ? -14.126 9.981 18.126 1.00 94.50 282 THR A O 1
ATOM 2042 N N . TYR A 1 283 ? -12.716 9.507 19.775 1.00 95.12 283 TYR A N 1
ATOM 2043 C CA . TYR A 1 283 ? -11.632 9.026 18.919 1.00 95.12 283 TYR A CA 1
ATOM 2044 C C . TYR A 1 283 ? -11.523 7.503 18.968 1.00 95.12 283 TYR A C 1
ATOM 2046 O O . TYR A 1 283 ? -11.389 6.913 20.049 1.00 95.12 283 TYR A O 1
ATOM 2054 N N . ILE A 1 284 ? -11.550 6.884 17.791 1.00 97.06 284 ILE A N 1
ATOM 2055 C CA . ILE A 1 284 ? -11.521 5.434 17.612 1.00 97.06 284 ILE A CA 1
ATOM 2056 C C . ILE A 1 284 ? -10.415 4.999 16.655 1.00 97.06 284 ILE A C 1
ATOM 2058 O O . ILE A 1 284 ? -9.953 5.765 15.809 1.00 97.06 284 ILE A O 1
ATOM 2062 N N . ILE A 1 285 ? -10.032 3.733 16.790 1.00 97.25 285 ILE A N 1
ATOM 2063 C CA . ILE A 1 285 ? -9.200 3.001 15.839 1.00 97.25 285 ILE A CA 1
ATOM 2064 C C . ILE A 1 285 ? -9.968 1.750 15.415 1.00 97.25 285 ILE A C 1
ATOM 2066 O O . ILE A 1 285 ? -10.490 1.022 16.261 1.00 97.25 285 ILE A O 1
ATOM 2070 N N . CYS A 1 286 ? -10.039 1.509 14.112 1.00 97.62 286 CYS A N 1
ATOM 2071 C CA . CYS A 1 286 ? -10.649 0.324 13.529 1.00 97.62 286 CYS A CA 1
ATOM 2072 C C . CYS A 1 286 ? -9.573 -0.716 13.210 1.00 97.62 286 CYS A C 1
ATOM 2074 O O . CYS A 1 286 ? -8.632 -0.414 12.472 1.00 97.62 286 CYS A O 1
ATOM 2076 N N . CYS A 1 287 ? -9.754 -1.937 13.714 1.00 97.06 287 CYS A N 1
ATOM 2077 C CA . CYS A 1 287 ? -8.946 -3.106 13.359 1.00 97.06 287 CYS A CA 1
ATOM 2078 C C . CYS A 1 287 ? -9.838 -4.274 12.920 1.00 97.06 287 CYS A C 1
ATOM 2080 O O . CYS A 1 287 ? -10.998 -4.333 13.328 1.00 97.06 287 CYS A O 1
ATOM 2082 N N . PRO A 1 288 ? -9.328 -5.226 12.123 1.00 95.12 288 PRO A N 1
ATOM 2083 C CA . PRO A 1 288 ? -10.043 -6.472 11.854 1.00 95.12 288 PRO A CA 1
ATOM 2084 C C . PRO A 1 288 ? -10.371 -7.246 13.143 1.00 95.12 288 PRO A C 1
ATOM 2086 O O . PRO A 1 288 ? -9.761 -7.024 14.190 1.00 95.12 288 PRO A O 1
ATOM 2089 N N . THR A 1 289 ? -11.338 -8.165 13.082 1.00 93.12 289 THR A N 1
ATOM 2090 C CA . THR A 1 289 ? -11.706 -9.006 14.236 1.00 93.12 289 THR A CA 1
ATOM 2091 C C . THR A 1 289 ? -10.505 -9.807 14.739 1.00 93.12 289 THR A C 1
ATOM 2093 O O . THR A 1 289 ? -9.805 -10.419 13.934 1.00 93.12 289 THR A O 1
ATOM 2096 N N . ASN A 1 290 ? -10.315 -9.902 16.058 1.00 93.19 290 ASN A N 1
ATOM 2097 C CA . ASN A 1 290 ? -9.179 -10.587 16.695 1.00 93.19 290 ASN A CA 1
ATOM 2098 C C . ASN A 1 290 ? -7.804 -9.943 16.436 1.00 93.19 290 ASN A C 1
ATOM 2100 O O . ASN A 1 290 ? -6.769 -10.596 16.626 1.00 93.19 290 ASN A O 1
ATOM 2104 N N . PHE A 1 291 ? -7.770 -8.677 16.016 1.00 95.69 291 PHE A N 1
ATOM 2105 C CA . PHE A 1 291 ? -6.546 -7.887 15.954 1.00 95.69 291 PHE A CA 1
ATOM 2106 C C . PHE A 1 291 ? -6.563 -6.811 17.032 1.00 95.69 291 PHE A C 1
ATOM 2108 O O . PHE A 1 291 ? -7.554 -6.121 17.231 1.00 95.69 291 PHE A O 1
ATOM 2115 N N . SER A 1 292 ? -5.429 -6.622 17.698 1.00 96.25 292 SER A N 1
ATOM 2116 C CA . SER A 1 292 ? -5.236 -5.545 18.667 1.00 96.25 292 SER A CA 1
ATOM 2117 C C . SER A 1 292 ? -4.386 -4.421 18.068 1.00 96.25 292 SER A C 1
ATOM 2119 O O . SER A 1 292 ? -3.389 -4.714 17.397 1.00 96.25 292 SER A O 1
ATOM 2121 N N . PRO A 1 293 ? -4.724 -3.142 18.314 1.00 96.31 293 PRO A N 1
ATOM 2122 C CA . PRO A 1 293 ? -3.922 -2.024 17.842 1.00 96.31 293 PRO A CA 1
ATOM 2123 C C . PRO A 1 293 ? -2.590 -1.947 18.600 1.00 96.31 293 PRO A C 1
ATOM 2125 O O . PRO A 1 293 ? -2.541 -1.989 19.829 1.00 96.31 293 PRO A O 1
ATOM 2128 N N . LEU A 1 294 ? -1.509 -1.780 17.850 1.00 95.06 294 LEU A N 1
ATOM 2129 C CA . LEU A 1 294 ? -0.177 -1.420 18.314 1.00 95.06 294 LEU A CA 1
ATOM 2130 C C . LEU A 1 294 ? 0.082 0.038 17.914 1.00 95.06 294 LEU A C 1
ATOM 2132 O O . LEU A 1 294 ? -0.066 0.398 16.747 1.00 95.06 294 LEU A O 1
ATOM 2136 N N . LEU A 1 295 ? 0.459 0.872 18.886 1.00 93.12 295 LEU A N 1
ATOM 2137 C CA . LEU A 1 295 ? 0.583 2.327 18.732 1.00 93.12 295 LEU A CA 1
ATOM 2138 C C . LEU A 1 295 ? 2.050 2.771 18.889 1.00 93.12 295 LEU A C 1
ATOM 2140 O O . LEU A 1 295 ? 2.425 3.260 19.957 1.00 93.12 295 LEU A O 1
ATOM 2144 N N . PRO A 1 296 ? 2.907 2.590 17.867 1.00 84.94 296 PRO A N 1
ATOM 2145 C CA . PRO A 1 296 ? 4.338 2.880 17.983 1.00 84.94 296 PRO A CA 1
ATOM 2146 C C . PRO A 1 296 ? 4.640 4.372 18.197 1.00 84.94 296 PRO A C 1
ATOM 2148 O O . PRO A 1 296 ? 5.605 4.701 18.881 1.00 84.94 296 PRO A O 1
ATOM 2151 N N . ASN A 1 297 ? 3.798 5.269 17.669 1.00 82.06 297 ASN A N 1
ATOM 2152 C CA . ASN A 1 297 ? 4.016 6.722 17.670 1.00 82.06 297 ASN A CA 1
ATOM 2153 C C . ASN A 1 297 ? 3.025 7.487 18.569 1.00 82.06 297 ASN A C 1
ATOM 2155 O O . ASN A 1 297 ? 2.646 8.626 18.282 1.00 82.06 297 ASN A O 1
ATOM 2159 N N . TYR A 1 298 ? 2.593 6.875 19.677 1.00 84.69 298 TYR A N 1
ATOM 2160 C CA . TYR A 1 298 ? 1.638 7.491 20.599 1.00 84.69 298 TYR A CA 1
ATOM 2161 C C . TYR A 1 298 ? 2.167 8.813 21.195 1.00 84.69 298 TYR A C 1
ATOM 2163 O O . TYR A 1 298 ? 3.115 8.827 21.978 1.00 84.69 298 TYR A O 1
ATOM 2171 N N . ASN A 1 299 ? 1.516 9.933 20.858 1.00 79.56 299 ASN A N 1
ATOM 2172 C CA . ASN A 1 299 ? 1.897 11.277 21.320 1.00 79.56 299 ASN A CA 1
ATOM 2173 C C . ASN A 1 299 ? 0.735 12.087 21.932 1.00 79.56 299 ASN A C 1
ATOM 2175 O O . ASN A 1 299 ? 0.850 13.299 22.122 1.00 79.56 299 ASN A O 1
ATOM 2179 N N . GLY A 1 300 ? -0.408 11.442 22.195 1.00 78.94 300 GLY A N 1
ATOM 2180 C CA . GLY A 1 300 ? -1.618 12.053 22.761 1.00 78.94 300 GLY A CA 1
ATOM 2181 C C . GLY A 1 300 ? -2.405 12.989 21.827 1.00 78.94 300 GLY A C 1
ATOM 2182 O O . GLY A 1 300 ? -3.605 13.149 22.029 1.00 78.94 300 GLY A O 1
ATOM 2183 N N . LYS A 1 301 ? -1.785 13.576 20.790 1.00 82.69 301 LYS A N 1
ATOM 2184 C CA . LYS A 1 301 ? -2.460 14.470 19.824 1.00 82.69 301 LYS A CA 1
ATOM 2185 C C . LYS A 1 301 ? -3.191 13.703 18.726 1.00 82.69 301 LYS A C 1
ATOM 2187 O O . LYS A 1 301 ? -4.293 14.082 18.347 1.00 82.69 301 LYS A O 1
ATOM 2192 N N . ARG A 1 302 ? -2.575 12.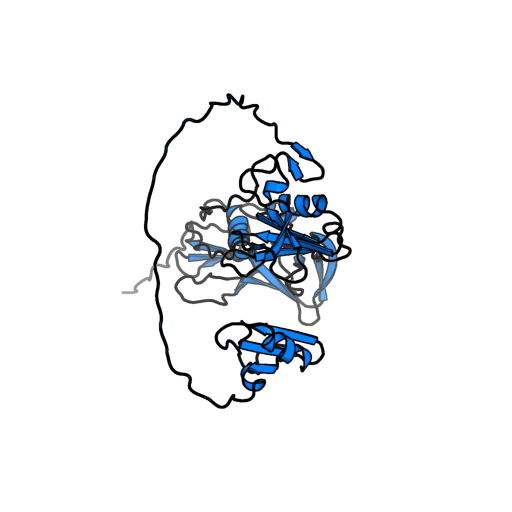630 18.228 1.00 88.81 302 ARG A N 1
ATOM 2193 C CA . ARG A 1 302 ? -3.186 11.675 17.297 1.00 88.81 302 ARG A CA 1
ATOM 2194 C C . ARG A 1 302 ? -2.787 10.263 17.726 1.00 88.81 302 ARG A C 1
ATOM 2196 O O . ARG A 1 302 ? -1.786 9.744 17.236 1.00 88.81 302 ARG A O 1
ATOM 2203 N N . PRO A 1 303 ? -3.512 9.671 18.690 1.00 88.06 303 PRO A N 1
ATOM 2204 C CA . PRO A 1 303 ? -3.150 8.384 19.278 1.00 88.06 303 PRO A CA 1
ATOM 2205 C C . PRO A 1 303 ? -2.963 7.252 18.263 1.00 88.06 303 PRO A C 1
ATOM 2207 O O . PRO A 1 303 ? -2.162 6.359 18.513 1.00 88.06 303 PRO A O 1
ATOM 2210 N N . GLY A 1 304 ? -3.687 7.300 17.142 1.00 90.56 304 GLY A N 1
ATOM 2211 C CA . GLY A 1 304 ? -3.652 6.306 16.073 1.00 90.56 304 GLY A CA 1
ATOM 2212 C C . GLY A 1 304 ? -2.706 6.617 14.910 1.00 90.56 304 GLY A C 1
ATOM 2213 O O . GLY A 1 304 ? -2.752 5.904 13.913 1.00 90.56 304 GLY A O 1
ATOM 2214 N N . LEU A 1 305 ? -1.863 7.655 14.999 1.00 90.44 305 LEU A N 1
ATOM 2215 C CA . LEU A 1 305 ? -0.862 7.919 13.961 1.00 90.44 305 LEU A CA 1
ATOM 2216 C C . LEU A 1 305 ? 0.090 6.720 13.837 1.00 90.44 305 LEU A C 1
ATOM 2218 O O . LEU A 1 305 ? 0.685 6.302 14.830 1.00 90.44 305 LEU A O 1
ATOM 2222 N N . ASP A 1 306 ? 0.220 6.190 12.619 1.00 87.88 306 ASP A N 1
ATOM 2223 C CA . ASP A 1 306 ? 1.005 4.990 12.292 1.00 87.88 306 ASP A CA 1
ATOM 2224 C C . ASP A 1 306 ? 0.620 3.753 13.118 1.00 87.88 306 ASP A C 1
ATOM 2226 O O . ASP A 1 306 ? 1.432 2.848 13.334 1.00 87.88 306 ASP A O 1
ATOM 2230 N N . ALA A 1 307 ? -0.622 3.710 13.605 1.00 93.06 307 ALA A N 1
ATOM 2231 C CA . ALA A 1 307 ? -1.144 2.526 14.254 1.00 93.06 307 ALA A CA 1
ATOM 2232 C C . ALA A 1 307 ? -1.130 1.341 13.280 1.00 93.06 307 ALA A C 1
ATOM 2234 O O . ALA A 1 307 ? -1.415 1.467 12.087 1.00 93.06 307 ALA A O 1
ATOM 2235 N N . ILE A 1 308 ? -0.833 0.166 13.821 1.00 94.44 308 ILE A N 1
ATOM 2236 C CA . ILE A 1 308 ? -0.884 -1.097 13.093 1.00 94.44 308 ILE A CA 1
ATOM 2237 C C . ILE A 1 308 ? -1.676 -2.096 13.919 1.00 94.44 308 ILE A C 1
ATOM 2239 O O . ILE A 1 308 ? -1.511 -2.191 15.131 1.00 94.44 308 ILE A O 1
ATOM 2243 N N . CYS A 1 309 ? -2.566 -2.835 13.283 1.00 96.62 309 CYS A N 1
ATOM 2244 C CA . CYS A 1 309 ? -3.313 -3.890 13.940 1.00 96.62 309 CYS A CA 1
ATOM 2245 C C . CYS A 1 309 ? -2.463 -5.161 13.905 1.00 96.62 309 CYS A C 1
ATOM 2247 O O . CYS A 1 309 ? -1.857 -5.479 12.883 1.00 96.62 309 CYS A O 1
ATOM 2249 N N . THR A 1 310 ? -2.400 -5.893 15.013 1.00 96.44 310 THR A N 1
ATOM 2250 C CA . THR A 1 310 ? -1.634 -7.142 15.096 1.00 96.44 310 THR A CA 1
ATOM 2251 C C . THR A 1 310 ? -2.484 -8.277 15.637 1.00 96.44 310 THR A C 1
ATOM 2253 O O . THR A 1 310 ? -3.262 -8.090 16.572 1.00 96.44 310 THR A O 1
ATOM 2256 N N . SER A 1 311 ? -2.310 -9.464 15.070 1.00 95.38 311 SER A N 1
ATOM 2257 C CA . SER A 1 311 ? -2.851 -10.713 15.596 1.00 95.38 311 SER A CA 1
ATOM 2258 C C . SER A 1 311 ? -1.750 -11.765 15.681 1.00 95.38 311 SER A C 1
ATOM 2260 O O . SER A 1 311 ? -0.693 -11.637 15.055 1.00 95.38 311 SER A O 1
ATOM 2262 N N . ARG A 1 312 ? -1.972 -12.798 16.494 1.00 93.56 312 ARG A N 1
ATOM 2263 C CA . ARG A 1 312 ? -1.026 -13.900 16.690 1.00 93.56 312 ARG A CA 1
ATOM 2264 C C . ARG A 1 312 ? -1.632 -15.189 16.166 1.00 93.56 312 ARG A C 1
ATOM 2266 O O . ARG A 1 312 ? -2.707 -15.590 16.601 1.00 93.56 312 ARG A O 1
ATOM 2273 N N . ILE A 1 313 ? -0.894 -15.861 15.293 1.00 90.19 313 ILE A N 1
ATOM 2274 C CA . ILE A 1 313 ? -1.170 -17.237 14.894 1.00 90.19 313 ILE A CA 1
ATOM 2275 C C . ILE A 1 313 ? -0.329 -18.150 15.787 1.00 90.19 313 ILE A C 1
ATOM 2277 O O . ILE A 1 313 ? 0.880 -17.948 15.930 1.00 90.19 313 ILE A O 1
ATOM 2281 N N . PHE A 1 314 ? -0.977 -19.133 16.412 1.00 90.00 314 PHE A N 1
ATOM 2282 C CA . PHE A 1 314 ? -0.303 -20.125 17.248 1.00 90.00 314 PHE A CA 1
ATOM 2283 C C . PHE A 1 314 ? 0.660 -20.994 16.428 1.00 90.00 314 PHE A C 1
ATOM 2285 O O . PHE A 1 314 ? 0.530 -21.113 15.213 1.00 90.00 314 PHE A O 1
ATOM 2292 N N . MET A 1 315 ? 1.640 -21.589 17.106 1.00 91.00 315 MET A N 1
ATOM 2293 C CA . MET A 1 315 ? 2.612 -22.490 16.482 1.00 91.00 315 MET A CA 1
ATOM 2294 C C . MET A 1 315 ? 1.939 -23.643 15.728 1.00 91.00 315 MET A C 1
ATOM 2296 O O . MET A 1 315 ? 0.871 -24.104 16.131 1.00 91.00 315 MET A O 1
ATOM 2300 N N . ASP A 1 316 ? 2.570 -24.084 14.639 1.00 86.56 316 ASP A N 1
ATOM 2301 C CA . ASP A 1 316 ? 2.165 -25.231 13.812 1.00 86.56 316 ASP A CA 1
ATOM 2302 C C . ASP A 1 316 ? 0.773 -25.126 13.161 1.00 86.56 316 ASP A C 1
ATOM 2304 O O . ASP A 1 316 ? 0.289 -26.079 12.547 1.00 86.56 316 ASP A O 1
ATOM 2308 N N . VAL A 1 317 ? 0.131 -23.957 13.229 1.00 90.25 317 VAL A N 1
ATOM 2309 C CA . VAL A 1 317 ? -1.103 -23.688 12.489 1.00 90.25 317 VAL A CA 1
ATOM 2310 C C . VAL A 1 317 ? -0.767 -23.527 11.010 1.00 90.25 317 VAL A C 1
ATOM 2312 O O . VAL A 1 317 ? 0.070 -22.701 10.637 1.00 90.25 317 VAL A O 1
ATOM 2315 N N . LEU A 1 318 ? -1.435 -24.316 10.168 1.00 88.19 318 LEU A N 1
ATOM 2316 C CA . LEU A 1 318 ? -1.348 -24.187 8.720 1.00 88.19 318 LEU A CA 1
ATOM 2317 C C . LEU A 1 318 ? -2.137 -22.957 8.264 1.00 88.19 318 LEU A C 1
ATOM 2319 O O . LEU A 1 318 ? -3.289 -22.767 8.655 1.00 88.19 318 LEU A O 1
ATOM 2323 N N . MET A 1 319 ? -1.514 -22.143 7.425 1.00 88.06 319 MET A N 1
ATOM 2324 C CA . MET A 1 319 ? -2.101 -20.941 6.854 1.00 88.06 319 MET A CA 1
ATOM 2325 C C . MET A 1 319 ? -1.803 -20.865 5.359 1.00 88.06 319 MET A C 1
ATOM 2327 O O . MET A 1 319 ? -0.690 -21.154 4.917 1.00 88.06 319 MET A O 1
ATOM 2331 N N . ASP A 1 320 ? -2.791 -20.433 4.584 1.00 88.25 320 ASP A N 1
ATOM 2332 C CA . ASP A 1 320 ? -2.603 -20.142 3.169 1.00 88.25 320 ASP A CA 1
ATOM 2333 C C . ASP A 1 320 ? -2.141 -18.695 3.018 1.00 88.25 320 ASP A C 1
ATOM 2335 O O . ASP A 1 320 ? -2.873 -17.751 3.321 1.00 88.25 320 ASP A O 1
ATOM 2339 N N . VAL A 1 321 ? -0.899 -18.521 2.563 1.00 87.38 321 VAL A N 1
ATOM 2340 C CA . VAL A 1 321 ? -0.305 -17.200 2.360 1.00 87.38 321 VAL A CA 1
ATOM 2341 C C . VAL A 1 321 ? -0.184 -16.942 0.869 1.00 87.38 321 VAL A C 1
ATOM 2343 O O . VAL A 1 321 ? 0.549 -17.628 0.157 1.00 87.38 321 VAL A O 1
ATOM 2346 N N . THR A 1 322 ? -0.879 -15.915 0.391 1.00 86.81 322 THR A N 1
ATOM 2347 C CA . THR A 1 322 ? -0.654 -15.374 -0.948 1.00 86.81 322 THR A CA 1
ATOM 2348 C C . THR A 1 322 ? 0.629 -14.556 -0.909 1.00 86.81 322 THR A C 1
ATOM 2350 O O . THR A 1 322 ? 0.651 -13.416 -0.444 1.00 86.81 322 THR A O 1
ATOM 2353 N N . SER A 1 323 ? 1.723 -15.159 -1.354 1.00 81.44 323 SER A N 1
ATOM 2354 C CA . SER A 1 323 ? 3.005 -14.477 -1.467 1.00 81.44 323 SER A CA 1
ATOM 2355 C C . SER A 1 323 ? 3.072 -13.736 -2.791 1.00 81.44 323 SER A C 1
ATOM 2357 O O . SER A 1 323 ? 2.805 -14.315 -3.848 1.00 81.44 323 SER A O 1
ATOM 2359 N N . TYR A 1 324 ? 3.405 -12.451 -2.720 1.00 74.50 324 TYR A N 1
ATOM 2360 C CA . TYR A 1 324 ? 3.663 -11.632 -3.890 1.00 74.50 324 TYR A CA 1
ATOM 2361 C C . TYR A 1 324 ? 5.166 -11.484 -4.071 1.00 74.50 324 TYR A C 1
ATOM 2363 O O . TYR A 1 324 ? 5.881 -11.088 -3.148 1.00 74.50 324 TYR A O 1
ATOM 2371 N N . ASN A 1 325 ? 5.649 -11.738 -5.282 1.00 69.00 325 ASN A N 1
ATOM 2372 C CA . ASN A 1 325 ? 7.004 -11.349 -5.651 1.00 69.00 325 ASN A CA 1
ATOM 2373 C C . ASN A 1 325 ? 7.042 -9.890 -6.149 1.00 69.00 325 ASN A C 1
ATOM 2375 O O . ASN A 1 325 ? 6.010 -9.251 -6.342 1.00 69.00 325 ASN A O 1
ATOM 2379 N N . ALA A 1 326 ? 8.236 -9.362 -6.428 1.00 61.91 326 ALA A N 1
ATOM 2380 C CA . ALA A 1 326 ? 8.397 -7.995 -6.933 1.00 61.91 326 ALA A CA 1
ATOM 2381 C C . ALA A 1 326 ? 7.688 -7.725 -8.283 1.00 61.91 326 ALA A C 1
ATOM 2383 O O . ALA A 1 326 ? 7.554 -6.570 -8.670 1.00 61.91 326 ALA A O 1
ATOM 2384 N N . THR A 1 327 ? 7.224 -8.763 -8.995 1.00 54.62 327 THR A N 1
ATOM 2385 C CA . THR A 1 327 ? 6.537 -8.688 -10.298 1.00 54.62 327 THR A CA 1
ATOM 2386 C C . THR A 1 327 ? 5.020 -8.864 -10.215 1.00 54.62 327 THR A C 1
ATOM 2388 O O . THR A 1 327 ? 4.402 -9.160 -11.238 1.00 54.62 327 THR A O 1
ATOM 2391 N N . ALA A 1 328 ? 4.426 -8.727 -9.023 1.00 57.09 328 ALA A N 1
ATOM 2392 C CA . ALA A 1 328 ? 2.999 -8.960 -8.763 1.00 57.09 328 ALA A CA 1
ATOM 2393 C C . ALA A 1 328 ? 2.510 -10.386 -9.052 1.00 57.09 328 ALA A C 1
ATOM 2395 O O . ALA A 1 328 ? 1.308 -10.645 -9.021 1.00 57.09 328 ALA A O 1
ATOM 2396 N N . PHE A 1 329 ? 3.428 -11.317 -9.316 1.00 57.88 329 PHE A N 1
ATOM 2397 C CA . PHE A 1 329 ? 3.079 -12.718 -9.446 1.00 57.88 329 PHE A CA 1
ATOM 2398 C C . PHE A 1 329 ? 2.732 -13.237 -8.060 1.00 57.88 329 PHE A C 1
ATOM 2400 O O . PHE A 1 329 ? 3.499 -13.054 -7.109 1.00 57.88 329 PHE A O 1
ATOM 2407 N N . THR A 1 330 ? 1.563 -13.854 -7.967 1.00 70.38 330 THR A N 1
ATOM 2408 C CA . THR A 1 330 ? 1.048 -14.406 -6.728 1.00 70.38 330 THR A CA 1
ATOM 2409 C C . THR A 1 330 ? 1.191 -15.910 -6.736 1.00 70.38 330 THR A C 1
ATOM 2411 O O . THR A 1 330 ? 0.816 -16.598 -7.685 1.00 70.38 330 THR A O 1
ATOM 2414 N N . THR A 1 331 ? 1.707 -16.435 -5.638 1.00 78.50 331 THR A N 1
ATOM 2415 C CA . THR A 1 331 ? 1.644 -17.861 -5.338 1.00 78.50 331 THR A CA 1
ATOM 2416 C C . THR A 1 331 ? 0.986 -18.025 -3.993 1.00 78.50 331 THR A C 1
ATOM 2418 O O . THR A 1 331 ? 1.445 -17.442 -3.011 1.00 78.50 331 THR A O 1
ATOM 2421 N N . VAL A 1 332 ? -0.073 -18.825 -3.939 1.00 81.00 332 VAL A N 1
ATOM 2422 C CA . VAL A 1 332 ? -0.611 -19.283 -2.662 1.00 81.00 332 VAL A CA 1
ATOM 2423 C C . VAL A 1 332 ? 0.285 -20.415 -2.182 1.00 81.00 332 VAL A C 1
ATOM 2425 O O . VAL A 1 332 ? 0.407 -21.441 -2.851 1.00 81.00 332 VAL A O 1
ATOM 2428 N N . VAL A 1 333 ? 0.953 -20.197 -1.055 1.00 81.00 333 VAL A N 1
ATOM 2429 C CA . VAL A 1 333 ? 1.841 -21.175 -0.433 1.00 81.00 333 VAL A CA 1
ATOM 2430 C C . VAL A 1 333 ? 1.266 -21.532 0.927 1.00 81.00 333 VAL A C 1
ATOM 2432 O O . VAL A 1 333 ? 1.179 -20.684 1.820 1.00 81.00 333 VAL A O 1
ATOM 2435 N N . ALA A 1 334 ? 0.899 -22.803 1.083 1.00 80.75 334 ALA A N 1
ATOM 2436 C CA . ALA A 1 334 ? 0.561 -23.359 2.382 1.00 80.75 334 ALA A CA 1
ATOM 2437 C C . ALA A 1 334 ? 1.809 -23.295 3.273 1.00 80.75 334 ALA A C 1
ATOM 2439 O O . ALA A 1 334 ? 2.839 -23.903 2.975 1.00 80.75 334 ALA A O 1
ATOM 2440 N N . THR A 1 335 ? 1.727 -22.508 4.337 1.00 82.56 335 THR A N 1
ATOM 2441 C CA . THR A 1 335 ? 2.836 -22.219 5.244 1.00 82.56 335 THR A CA 1
ATOM 2442 C C . THR A 1 335 ? 2.401 -22.572 6.657 1.00 82.56 335 THR A C 1
ATOM 2444 O O . THR A 1 335 ? 1.320 -22.179 7.080 1.00 82.56 335 THR A O 1
ATOM 2447 N N . SER A 1 336 ? 3.220 -23.302 7.408 1.00 84.69 336 SER A N 1
ATOM 2448 C CA . SER A 1 336 ? 2.964 -23.502 8.838 1.00 84.69 336 SER A CA 1
ATOM 2449 C C . SER A 1 336 ? 3.591 -22.370 9.639 1.00 84.69 336 SER A C 1
ATOM 2451 O O . SER A 1 336 ? 4.734 -21.981 9.382 1.00 84.69 336 SER A O 1
ATOM 2453 N N . ALA A 1 337 ? 2.859 -21.845 10.621 1.00 85.25 337 ALA A N 1
ATOM 2454 C CA . ALA A 1 337 ? 3.432 -20.913 11.581 1.00 85.25 337 ALA A CA 1
ATOM 2455 C C . ALA A 1 337 ? 4.617 -21.579 12.312 1.00 85.25 337 ALA A C 1
ATOM 2457 O O . ALA A 1 337 ? 4.516 -22.750 12.685 1.00 85.25 337 ALA A O 1
ATOM 2458 N N . PRO A 1 338 ? 5.737 -20.864 12.522 1.00 85.56 338 PRO A N 1
ATOM 2459 C CA . PRO A 1 338 ? 6.908 -21.429 13.185 1.00 85.56 338 PRO A CA 1
ATOM 2460 C C . PRO A 1 338 ? 6.601 -21.801 14.644 1.00 85.56 338 PRO A C 1
ATOM 2462 O O . PRO A 1 338 ? 5.572 -21.417 15.201 1.00 85.56 338 PRO A O 1
ATOM 2465 N N . SER A 1 339 ? 7.517 -22.521 15.298 1.00 87.62 339 SER A N 1
ATOM 2466 C CA . SER A 1 339 ? 7.330 -23.040 16.666 1.00 87.62 339 SER A CA 1
ATOM 2467 C C . SER A 1 339 ? 7.121 -21.961 17.741 1.00 87.62 339 SER A C 1
ATOM 2469 O O . SER A 1 339 ? 6.650 -22.251 18.836 1.00 87.62 339 SER A O 1
ATOM 2471 N N . ASN A 1 340 ? 7.437 -20.701 17.440 1.00 87.50 340 ASN A N 1
ATOM 2472 C CA . ASN A 1 340 ? 7.174 -19.533 18.283 1.00 87.50 340 ASN A CA 1
ATOM 2473 C C . ASN A 1 340 ? 5.903 -18.748 17.886 1.00 87.50 340 ASN A C 1
ATOM 2475 O O . ASN A 1 340 ? 5.625 -17.701 18.476 1.00 87.50 340 ASN A O 1
ATOM 2479 N N . GLY A 1 341 ? 5.128 -19.251 16.922 1.00 89.75 341 GLY A N 1
ATOM 2480 C CA . GLY A 1 341 ? 3.971 -18.584 16.328 1.00 89.75 341 GLY A CA 1
ATOM 2481 C C . GLY A 1 341 ? 4.350 -17.511 15.303 1.00 89.75 341 GLY A C 1
ATOM 2482 O O . GLY A 1 341 ? 5.516 -17.162 15.127 1.00 89.75 341 GLY A O 1
ATOM 2483 N N . ALA A 1 342 ? 3.348 -16.961 14.620 1.00 90.38 342 ALA A N 1
ATOM 2484 C CA . ALA A 1 342 ? 3.523 -15.862 13.671 1.00 90.38 342 ALA A CA 1
ATOM 2485 C C . ALA A 1 342 ? 2.738 -14.624 14.116 1.00 90.38 342 ALA A C 1
ATOM 2487 O O . ALA A 1 342 ? 1.692 -14.733 14.760 1.00 90.38 342 ALA A O 1
ATOM 2488 N N . ILE A 1 343 ? 3.238 -13.441 13.758 1.00 92.88 343 ILE A N 1
ATOM 2489 C CA . ILE A 1 343 ? 2.496 -12.186 13.895 1.00 92.88 343 ILE A CA 1
ATOM 2490 C C . ILE A 1 343 ? 1.929 -11.834 12.526 1.00 92.88 343 ILE A C 1
ATOM 2492 O O . ILE A 1 343 ? 2.668 -11.786 11.541 1.00 92.88 343 ILE A O 1
ATOM 2496 N N . VAL A 1 344 ? 0.624 -11.585 12.490 1.00 93.94 344 VAL A N 1
ATOM 2497 C CA . VAL A 1 344 ? -0.069 -11.048 11.322 1.00 93.94 344 VAL A CA 1
ATOM 2498 C C . VAL A 1 344 ? -0.332 -9.576 11.563 1.00 93.94 344 VAL A C 1
ATOM 2500 O O . VAL A 1 344 ? -0.804 -9.188 12.633 1.00 93.94 344 VAL A O 1
ATOM 2503 N N . PHE A 1 345 ? -0.026 -8.766 10.564 1.00 94.38 345 PHE A N 1
ATOM 2504 C CA . PHE A 1 345 ? -0.246 -7.332 10.571 1.00 94.38 345 PHE A CA 1
ATOM 2505 C C . PHE A 1 345 ? -1.498 -6.975 9.775 1.00 94.38 345 PHE A C 1
ATOM 2507 O O . PHE A 1 345 ? -1.865 -7.665 8.832 1.00 94.38 345 PHE A O 1
ATOM 2514 N N . ALA A 1 346 ? -2.151 -5.879 10.121 1.00 94.12 346 ALA A N 1
ATOM 2515 C CA . ALA A 1 346 ? -3.211 -5.296 9.318 1.00 94.12 346 ALA A CA 1
ATOM 2516 C C . ALA A 1 346 ? -3.179 -3.776 9.454 1.00 94.12 346 ALA A C 1
ATOM 2518 O O . ALA A 1 346 ? -2.727 -3.229 10.464 1.00 94.12 346 ALA A O 1
ATOM 2519 N N . ASN A 1 347 ? -3.659 -3.083 8.427 1.00 93.19 347 ASN A N 1
ATOM 2520 C CA . ASN A 1 347 ? -3.736 -1.630 8.440 1.00 93.19 347 ASN A CA 1
ATOM 2521 C C . ASN A 1 347 ? -4.759 -1.183 9.492 1.00 93.19 347 ASN A C 1
ATOM 2523 O O . ASN A 1 347 ? -5.900 -1.649 9.484 1.00 93.19 347 ASN A O 1
ATOM 2527 N N . ALA A 1 348 ? -4.345 -0.278 10.379 1.00 95.75 348 ALA A N 1
ATOM 2528 C CA . ALA A 1 348 ? -5.248 0.389 11.304 1.00 95.75 348 ALA A CA 1
ATOM 2529 C C . ALA A 1 348 ? -5.747 1.698 10.689 1.00 95.75 348 ALA A C 1
ATOM 2531 O O . ALA A 1 348 ? -5.002 2.387 9.990 1.00 95.75 348 ALA A O 1
ATOM 2532 N N . PHE A 1 349 ? -6.992 2.059 10.989 1.00 96.44 349 PHE A N 1
ATOM 2533 C CA . PHE A 1 349 ? -7.580 3.323 10.548 1.00 96.44 349 PHE A CA 1
ATOM 2534 C C . PHE A 1 349 ? -8.099 4.090 11.753 1.00 96.44 349 PHE A C 1
ATOM 2536 O O . PHE A 1 349 ? -8.856 3.541 12.554 1.00 96.44 349 PHE A O 1
ATOM 2543 N N . ASP A 1 350 ? -7.673 5.341 11.893 1.00 96.56 350 ASP A N 1
ATOM 2544 C CA . ASP A 1 350 ? -7.940 6.175 13.059 1.00 96.56 350 ASP A CA 1
ATOM 2545 C C . ASP A 1 350 ? -8.775 7.408 12.707 1.00 96.56 350 ASP A C 1
ATOM 2547 O O . ASP A 1 350 ? -8.651 7.985 11.625 1.00 96.56 350 ASP A O 1
ATOM 2551 N N . GLY A 1 351 ? -9.633 7.837 13.629 1.00 96.31 351 GLY A N 1
ATOM 2552 C CA . GLY A 1 351 ? -10.540 8.942 13.353 1.00 96.31 351 GLY A CA 1
ATOM 2553 C C . GLY A 1 351 ? -11.516 9.266 14.462 1.00 96.31 351 GLY A C 1
ATOM 2554 O O . GLY A 1 351 ? -11.539 8.634 15.519 1.00 96.31 351 GLY A O 1
ATOM 2555 N N . THR A 1 352 ? -12.349 10.261 14.189 1.00 96.75 352 THR A N 1
ATOM 2556 C CA . THR A 1 352 ? -13.471 10.622 15.050 1.00 96.75 352 THR A CA 1
ATOM 2557 C C . THR A 1 352 ? -14.634 9.669 14.785 1.00 96.75 352 THR A C 1
ATOM 2559 O O . THR A 1 352 ? -15.102 9.551 13.657 1.00 96.75 352 THR A O 1
ATOM 2562 N N . ALA A 1 353 ? -15.114 8.983 15.815 1.00 96.31 353 ALA A N 1
ATOM 2563 C CA . ALA A 1 353 ? -16.248 8.079 15.749 1.00 96.31 353 ALA A CA 1
ATOM 2564 C C . ALA A 1 353 ? -17.504 8.815 15.283 1.00 96.31 353 ALA A C 1
ATOM 2566 O O . ALA A 1 353 ? -17.938 9.771 15.928 1.00 96.31 353 ALA A O 1
ATOM 2567 N N . LEU A 1 354 ? -18.139 8.296 14.230 1.00 94.69 354 LEU A N 1
ATOM 2568 C CA . LEU A 1 354 ? -19.467 8.742 13.806 1.00 94.69 354 LEU A CA 1
ATOM 2569 C C . LEU A 1 354 ? -20.498 8.575 14.937 1.00 94.69 354 LEU A C 1
ATOM 2571 O O . LEU A 1 354 ? -21.399 9.394 15.104 1.00 94.69 354 LEU A O 1
ATOM 2575 N N . TYR A 1 355 ? -20.330 7.521 15.742 1.00 92.38 355 TYR A N 1
ATOM 2576 C CA . TYR A 1 355 ? -21.134 7.239 16.929 1.00 92.38 355 TYR A CA 1
ATOM 2577 C C . TYR A 1 355 ? -20.237 7.245 18.179 1.00 92.38 355 TYR A C 1
ATOM 2579 O O . TYR A 1 355 ? -19.634 6.215 18.518 1.00 92.38 355 TYR A O 1
ATOM 2587 N N . PRO A 1 356 ? -20.109 8.399 18.864 1.00 88.56 356 PRO A N 1
ATOM 2588 C CA . PRO A 1 356 ? -19.321 8.521 20.083 1.00 88.56 356 PRO A CA 1
ATOM 2589 C C . PRO A 1 356 ? -19.781 7.546 21.166 1.00 88.56 356 PRO A C 1
ATOM 2591 O O . PRO A 1 356 ? -20.972 7.261 21.318 1.00 88.56 356 PRO A O 1
ATOM 2594 N N . ARG A 1 357 ? -18.834 7.060 21.970 1.00 88.88 357 ARG A N 1
ATOM 2595 C CA . ARG A 1 357 ? -19.167 6.235 23.132 1.00 88.88 357 ARG A CA 1
ATOM 2596 C C . ARG A 1 357 ? -19.834 7.115 24.180 1.00 88.88 357 ARG A C 1
ATOM 2598 O O . ARG A 1 357 ? -19.291 8.156 24.547 1.00 88.88 357 ARG A O 1
ATOM 2605 N N . ALA A 1 358 ? -20.974 6.665 24.702 1.00 79.81 358 ALA A N 1
ATOM 2606 C CA . ALA A 1 358 ? -21.610 7.322 25.834 1.00 79.81 358 ALA A CA 1
ATOM 2607 C C . ALA A 1 358 ? -20.614 7.403 27.002 1.00 79.81 358 ALA A C 1
ATOM 2609 O O . ALA A 1 358 ? -20.127 6.378 27.491 1.00 79.81 358 ALA A O 1
ATOM 2610 N N . THR A 1 359 ? -20.290 8.620 27.435 1.00 78.25 359 THR A N 1
ATOM 2611 C CA . THR A 1 359 ? -19.496 8.828 28.644 1.00 78.25 359 THR A CA 1
ATOM 2612 C C . THR A 1 359 ? -20.327 8.324 29.816 1.00 78.25 359 THR A C 1
ATOM 2614 O O . THR A 1 359 ? -21.454 8.781 30.004 1.00 78.25 359 THR A O 1
ATOM 2617 N N . ALA A 1 360 ? -19.808 7.361 30.582 1.00 66.06 360 ALA A N 1
ATOM 2618 C CA . ALA A 1 360 ? -20.482 6.916 31.795 1.00 66.06 360 ALA A CA 1
ATOM 2619 C C . ALA A 1 360 ? -20.718 8.145 32.681 1.00 66.06 360 ALA A C 1
ATOM 2621 O O . ALA A 1 360 ? -19.767 8.849 33.022 1.00 66.06 360 ALA A O 1
ATOM 2622 N N . ALA A 1 361 ? -21.982 8.436 32.995 1.00 59.50 361 ALA A N 1
ATOM 2623 C CA . ALA A 1 361 ? -22.315 9.524 33.894 1.00 59.50 361 ALA A CA 1
ATOM 2624 C C . ALA A 1 361 ? -21.634 9.239 35.234 1.00 59.50 361 ALA A C 1
ATOM 2626 O O . ALA A 1 361 ? -21.929 8.234 35.886 1.00 59.50 361 ALA A O 1
ATOM 2627 N N . THR A 1 362 ? -20.694 10.099 35.626 1.00 53.22 362 THR A N 1
ATOM 2628 C CA . THR A 1 362 ? -20.108 10.061 36.961 1.00 53.22 362 THR A CA 1
ATOM 2629 C C . THR A 1 362 ? -21.256 10.275 37.931 1.00 53.22 362 THR A C 1
ATOM 2631 O O . THR A 1 362 ? -21.768 11.384 38.069 1.00 53.22 362 THR A O 1
ATOM 2634 N N . THR A 1 363 ? -21.728 9.192 38.542 1.00 50.34 363 THR A N 1
ATOM 2635 C CA . THR A 1 363 ? -22.767 9.283 39.559 1.00 50.34 363 THR A CA 1
ATOM 2636 C C . THR A 1 363 ? -22.061 9.815 40.794 1.00 50.34 363 THR A C 1
ATOM 2638 O O . THR A 1 363 ? -21.411 9.064 41.518 1.00 50.34 363 THR A O 1
ATOM 2641 N N . THR A 1 364 ? -22.084 11.132 40.974 1.00 49.38 364 THR A N 1
ATOM 2642 C CA . THR A 1 364 ? -21.624 11.762 42.207 1.00 49.38 364 THR A CA 1
ATOM 2643 C C . THR A 1 364 ? -22.576 11.303 43.304 1.00 49.38 364 THR A C 1
ATOM 2645 O O . THR A 1 364 ? -23.702 11.784 43.386 1.00 49.38 364 THR A O 1
ATOM 2648 N N . ALA A 1 365 ? -22.160 10.310 44.088 1.00 47.09 365 ALA A N 1
ATOM 2649 C CA . ALA A 1 365 ? -22.861 9.936 45.305 1.00 47.09 365 ALA A CA 1
ATOM 2650 C C . ALA A 1 365 ? -22.763 11.122 46.277 1.00 47.09 365 ALA A C 1
ATOM 2652 O O . ALA A 1 365 ? -21.672 11.440 46.751 1.00 47.09 365 ALA A O 1
ATOM 2653 N N . THR A 1 366 ? -23.883 11.818 46.471 1.00 51.66 366 THR A N 1
ATOM 2654 C CA . THR A 1 366 ? -24.080 12.843 47.509 1.00 51.66 366 THR A CA 1
ATOM 2655 C C . THR A 1 366 ? -24.335 12.219 48.862 1.00 51.66 366 THR A C 1
ATOM 2657 O O . THR A 1 366 ? -25.114 11.237 48.890 1.00 51.66 366 THR A O 1
#

pLDDT: mean 76.82, std 18.09, range [28.19, 97.62]

Sequence (366 aa):
MAVCAALCLATATCTNIYFIQESNCNLHYGPNAFNNGIGNPLFQFYDVTCFT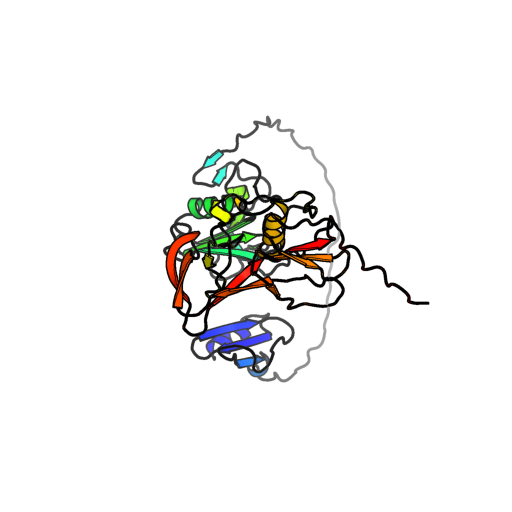CPKTSTPTISSSTTLSTSSMSKISTSAPATTSTTVTAICNTVSGLASPAPTGAICGARGSSYALAGAGTLVSYGQGSPYAASLAACGAQCLATSCCTSIYFISGSYCNLHYGPNAFGINTGNPLFDFYDASCFTCGSLSCSTKTSYNMELTTVFTPPSQCTQGALTQMAYSIGSIWENAIIPVPASTITSCYPTQFADSVIASAVSSSILPPFAELVCPLKWETFYFNSTYIICCPTNFSPLLPNYNGKRPGLDAICTSRIFMDVLMDVTSYNATAFTTVVATSAPSNGAIVFANAFDGTALYPRATAATTTAT

Foldseek 3Di:
DVVLLVVLVVDPQFFKWWDDPPPDIDTDGDDDPDDQPDDVVGTDIDTNVVVDDDDDDDDDDDDDDDDDDDDDDDDDDDDDDDDDPPPPPDWDADQQFTPPHDPPWQFFFKFDFDDDQQKDWQAKDAAPDPCLQDPNSLLVLLLLFAAQQKWFHDHRGITTGMHGDDRTDGPYDPPITTMTTSSRRDPDDRPDPVCPDQQLADLDAAEADPVLVPQAWEQAQPPVRAIARQPQCSGRSDGPPRRDDVSLSVCCCCCVRRVDNDDARAEDDEHPQWDWADPDQWKTKTGHHQWDWDQPPQDPPFSCRVIKTKHWFAFQDWDFYFYQHSNRDTDGDTDTAHNRTHMYIYDMGMYTYPHTHPDPPPPPDD

Radius of gyration: 27.95 Å; chains: 1; bounding box: 75×76×90 Å

=== Feature glossary ===
A reading guide for the features in this record.

Start from the sequence.

  · This is the polypeptide sequence — one letter per residue, N-terminus first. Length ranges from a few dozen residues for small domains to over a thousand for large multi-domain proteins.

Fo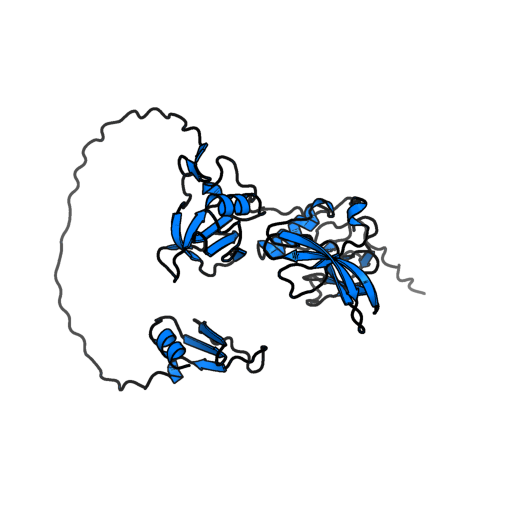ld it, and you get atomic coordinates and the backbone conformation that goes with them.

  · Structure coordinates are given as an mmCIF _atom_site loop: one row per atom with element, residue name, chain id, sequence number, and x/y/z position in Å. Only the four main-chain atoms per residue are included here; side chains are omitted to keep the record compact.

  · Backbone dihedral angles. Every residue except chain termini has a φ (preceding-C → N → Cα → C) and a ψ (N → Cα → C → next-N). They are reported in degrees following the IUPAC sign convention. Secondary structure is essentially a statement about which (φ, ψ) basin each residue occupies.

  · The SS8 string is DSSP's per-residue secondary-structure call. α-helix (H) means an i→i+4 H-bond ladder; β-strand (E) means the residue participates in a β-sheet; 3₁₀ (G) and π (I) are tighter and wider helices; T/S are turns/bends; '-' is loop.

  · SS3 is a coarse helix/strand/coil call (letters a/b/c) made by the P-SEA algorithm from inter-Cα distances and dihedrals. It is less detailed than DSSP but needs only Cα positions.

Summarize the fold with a handful of shape descriptors and a per-residue structural alphabet.

  · Radius of gyration (Rg) is the root-mean-square distance of Cα atoms from their centroid — a single number for overall size and compactness. A globular domain of N residues has Rg ≈ 2.2·N^0.38 Å; an extended or disordered chain has a much larger Rg. The Cα contact count is the number of residue pairs whose Cα atoms are within 8 Å and are more than four positions apart in sequence — a standard proxy for tertiary packing density. The bounding box is the smallest axis-aligned box enclosing all Cα atoms.

  · The Foldseek 3Di string encodes local tertiary geometry as a 20-letter alphabet — one character per residue — derived from the relative positions of nearby Cα atoms. Unlike the amino-acid sequence, 3Di is a direct function of the 3D structure, so two proteins with the same fold have similar 3Di strings even at low sequence identity.

  · Solvent-accessible surface area (SASA) is the area in Å² traced out by the centre of a 1.4 Å probe sphere (a water molecule) rolled over the protein's van der Waals surface (Shrake–Rupley / Lee–Richards construction). Buried residues have near-zero SASA; fully exposed residues can exceed 200 Å². The total SASA scales roughly with the number of surface residues.

Ask how reliable the model is.

  · pLDDT (predicted Local Distance Difference Test) is AlphaFold's per-residue confidence score, ranging from 0 to 100. Values above 90 indicate high confidence (typically well-packed cores); 70–90 is confident; 50–70 low confidence; below 50 usually means the region is disordered or the prediction is unreliable there. AlphaFold stores pLDDT in the mmCIF B-factor column.

  · B-factor (Debye–Waller factor) reflects atomic displacement in the crystal lattice. It is an experimental observable (units Å²), not a prediction; low values mean the atom is pinned down, high values mean it moves or is heterogeneous across the crystal.

  · Predicted Aligned Error (PAE) is an AlphaFold confidence matrix: entry (i, j) is the expected error in the position of residue j, in ångströms, when the prediction is superimposed on the true structure at residue i. Low PAE within a block of residues means that block is internally rigid and well-predicted; high PAE between two blocks means their relative placement is uncertain even if each block individually is confident.

Place it in context: what it resembles, what it is annotated as, and how it looks.

  · Nearest PDB neighbors are the top structural matches found by Foldseek when searching this structure against the entire Protein Data Bank. Each hit reports a TM-score (0 to 1; >0.5 almost always implies the same fold) and an E-value. These are *structural* homologs — they may share no detectable sequence similarity.

  · Functional annotations link the protein to curated databases. InterPro entries identify conserved domains and families by matching the sequence against member-database signatures (Pfam, PROSITE, CDD, …). Gene Ontology (GO) terms describe molecular function, biological process, and cellular component in a controlled vocabulary. CATH places the structure in a hierarchical fold classification (Class/Architecture/Topology/Homologous-superfamily). The organism is the source species.

  · Three diagnostic plots accompany the record. The Cα contact map visualizes the tertiary structure as a 2D adjacency matrix (8 Å cutoff, sequence-local contacts suppressed). The Ramachandran plot shows the distribution of backbone (φ, ψ) torsions, with points in the α and β basins reflecting secondary structure content. The PAE plot shows AlphaFold's inter-residue confidence as a color matrix.

  · Six rendered views show the 3D structure from the faces of a cube — i.e. along ±x, ±y, ±z. Rendering representation is drawn randomly per protein from cartoon (secondary-structure ribbons), sticks (backbone bonds), or molecular surface; coloring is either N→C rainbow (blue at the N-terminus through red at the C-terminus) or one color per chain.